Protein AF-A0A395GI11-F1 (afdb_monomer_lite)

Foldseek 3Di:
DQCLVVLLLLLLLLLVLVVVLLVPCCQAPPVNVPPPPDDPCSHSLVALLNLLSCCVQAPDDDPDVVSRVVVCLLQVNPDPVCNVCLNVVPDDGPDQDALVRLVVQLVVCVVVVDDPVVSVVVCVVVNVDNVSGRLAPDHSRCSDPSNVVSNVVSSVVSVVSNVVSQVVCVVVVHHDFVLVSNQVSCQSRRADVVRGQWDWDADPVPGWIWTWGPDPPPPDTDIDTTD

InterPro domains:
  IPR059553 Gramillins biosynthetic cluster protein GRA5 [PF28504] (2-187)

pLDDT: mean 78.42, std 14.2, range [43.31, 96.75]

Radius of gyration: 21.52 Å; chains: 1; bounding box: 52×42×66 Å

Secondary structure (DSSP, 8-state):
--SHHHHHHHHHHHHHHHHHHHT-GGGT-HHHHS-TT--GGGSGGGSHHHHHHHHHHH-S-SS--TTTHHHHHHHT--STTSHHHHHHS-SPPPP---HHHHHHHHHHHHHTT--HHHHHHHHHHTT--TTS--SSSSTT-TTSGGGHHHHHHHHHHHHHHHHHHHHHHHHTTPPP-HHHHHHHHHHHHHPBTTB-SEEEEEETTTTEEEEEES---SS---EEEE-

Structure (mmCIF, N/CA/C/O backbone):
data_AF-A0A395GI11-F1
#
_entry.id   AF-A0A395GI11-F1
#
loop_
_atom_site.group_PDB
_atom_site.id
_atom_site.type_symbol
_atom_site.label_atom_id
_atom_site.label_alt_id
_atom_site.label_comp_id
_atom_site.label_asym_id
_atom_site.label_entity_id
_atom_site.label_seq_id
_atom_site.pdbx_PDB_ins_code
_atom_site.Cartn_x
_atom_site.Cartn_y
_atom_site.Cartn_z
_atom_site.occupancy
_atom_site.B_iso_or_equiv
_atom_site.auth_seq_id
_atom_site.auth_comp_id
_atom_site.auth_asym_id
_atom_site.auth_atom_id
_atom_site.pdbx_PDB_model_num
ATOM 1 N N . ASP A 1 1 ? 8.591 -9.220 20.996 1.00 49.09 1 ASP A N 1
ATOM 2 C CA . ASP A 1 1 ? 7.675 -9.204 19.843 1.00 49.09 1 ASP A CA 1
ATOM 3 C C . ASP A 1 1 ? 8.476 -9.562 18.590 1.00 49.09 1 ASP A C 1
ATOM 5 O O . ASP A 1 1 ? 9.491 -8.926 18.342 1.00 49.09 1 ASP A O 1
ATOM 9 N N . ARG A 1 2 ? 8.139 -10.656 17.892 1.00 51.56 2 ARG A N 1
ATOM 10 C CA . ARG A 1 2 ? 8.977 -11.265 16.828 1.00 51.56 2 ARG A CA 1
ATOM 11 C C . ARG A 1 2 ? 8.722 -10.671 15.431 1.00 51.56 2 ARG A C 1
ATOM 13 O O . ARG A 1 2 ? 9.012 -11.319 14.433 1.00 51.56 2 ARG A O 1
ATOM 20 N N . GLY A 1 3 ? 8.143 -9.469 15.351 1.00 61.66 3 GLY A N 1
ATOM 21 C CA . GLY A 1 3 ? 7.907 -8.789 14.075 1.00 61.66 3 GLY A CA 1
ATOM 22 C C . GLY A 1 3 ? 6.615 -9.176 13.350 1.00 61.66 3 GLY A C 1
ATOM 23 O O . GLY A 1 3 ? 6.350 -8.654 12.272 1.00 61.66 3 GLY A O 1
ATOM 24 N N . TRP A 1 4 ? 5.786 -10.041 13.936 1.00 68.62 4 TRP A N 1
ATOM 25 C CA . TRP A 1 4 ? 4.495 -10.447 13.366 1.00 68.62 4 TRP A CA 1
ATOM 26 C C . TRP A 1 4 ? 3.495 -9.293 13.277 1.00 68.62 4 TRP A C 1
ATOM 28 O O . TRP A 1 4 ? 2.811 -9.158 12.265 1.00 68.62 4 TRP A O 1
ATOM 38 N N . ASN A 1 5 ? 3.486 -8.404 14.272 1.00 80.25 5 ASN A N 1
ATOM 39 C CA . ASN A 1 5 ? 2.676 -7.185 14.236 1.00 80.25 5 ASN A CA 1
ATOM 40 C C . ASN A 1 5 ? 3.028 -6.300 13.030 1.00 80.25 5 ASN A C 1
ATOM 42 O O . ASN A 1 5 ? 2.144 -5.749 12.382 1.00 80.25 5 ASN A O 1
ATOM 46 N N . GLN A 1 6 ? 4.307 -6.242 12.651 1.00 86.25 6 GLN A N 1
ATOM 47 C CA . GLN A 1 6 ? 4.749 -5.472 11.487 1.00 86.25 6 GLN A CA 1
ATOM 48 C C . GLN A 1 6 ? 4.275 -6.083 10.162 1.00 86.25 6 GLN A C 1
ATOM 50 O O . GLN A 1 6 ? 4.031 -5.343 9.216 1.00 86.25 6 GLN A O 1
ATOM 55 N N . VAL A 1 7 ? 4.109 -7.411 10.081 1.00 87.81 7 VAL A N 1
ATOM 56 C CA . VAL A 1 7 ? 3.551 -8.081 8.890 1.00 87.81 7 VAL A CA 1
ATOM 57 C C . VAL A 1 7 ? 2.099 -7.661 8.668 1.00 87.81 7 VAL A C 1
ATOM 59 O O . VAL A 1 7 ? 1.722 -7.308 7.550 1.00 87.81 7 VAL A O 1
ATOM 62 N N . PHE A 1 8 ? 1.301 -7.648 9.738 1.00 90.75 8 PHE A N 1
ATOM 63 C CA . PHE A 1 8 ? -0.080 -7.176 9.690 1.00 90.75 8 PHE A CA 1
ATOM 64 C C . PHE A 1 8 ? -0.156 -5.688 9.323 1.00 90.75 8 PHE A C 1
ATOM 66 O O . PHE A 1 8 ? -0.850 -5.321 8.374 1.00 90.75 8 PHE A O 1
ATOM 73 N N . GLN A 1 9 ? 0.605 -4.842 10.022 1.00 92.06 9 GLN A N 1
ATOM 74 C CA . GLN A 1 9 ? 0.595 -3.393 9.816 1.00 92.06 9 GLN A CA 1
ATOM 75 C C . GLN A 1 9 ? 1.035 -3.003 8.400 1.00 92.06 9 GLN A C 1
ATOM 77 O O . GLN A 1 9 ? 0.375 -2.189 7.756 1.00 92.06 9 GLN A O 1
ATOM 82 N N . ALA A 1 10 ? 2.098 -3.611 7.868 1.00 91.69 10 ALA A N 1
ATOM 83 C CA . ALA A 1 10 ? 2.562 -3.322 6.515 1.00 91.69 10 ALA A CA 1
ATOM 84 C C . ALA A 1 10 ? 1.496 -3.668 5.462 1.00 91.69 10 ALA A C 1
ATOM 86 O O . ALA A 1 10 ? 1.191 -2.855 4.583 1.00 91.69 10 ALA A O 1
ATOM 87 N N . ALA A 1 11 ? 0.867 -4.841 5.592 1.00 93.81 11 ALA A N 1
ATOM 88 C CA . ALA A 1 11 ? -0.222 -5.256 4.717 1.00 93.81 11 ALA A CA 1
ATOM 89 C C . ALA A 1 11 ? -1.433 -4.316 4.814 1.00 93.81 11 ALA A C 1
ATOM 91 O O . ALA A 1 11 ? -1.955 -3.907 3.775 1.00 93.81 11 ALA A O 1
ATOM 92 N N . LEU A 1 12 ? -1.839 -3.928 6.027 1.00 95.94 12 LEU A N 1
ATOM 93 C CA . LEU A 1 12 ? -2.949 -3.003 6.253 1.00 95.94 12 LEU A CA 1
ATOM 94 C C . LEU A 1 12 ? -2.674 -1.623 5.651 1.00 95.94 12 LEU A C 1
ATOM 96 O O . LEU A 1 12 ? -3.521 -1.089 4.936 1.00 95.94 12 LEU A O 1
ATOM 100 N N . HIS A 1 13 ? -1.482 -1.065 5.875 1.00 95.44 13 HIS A N 1
ATOM 101 C CA . HIS A 1 13 ? -1.117 0.251 5.353 1.00 95.44 13 HIS A CA 1
ATOM 102 C C . HIS A 1 13 ? -1.145 0.266 3.823 1.00 95.44 13 HIS A C 1
ATOM 104 O O . HIS A 1 13 ? -1.782 1.134 3.231 1.00 95.44 13 HIS A O 1
ATOM 110 N N . PHE A 1 14 ? -0.512 -0.708 3.157 1.00 95.50 14 PHE A N 1
ATOM 111 C CA . PHE A 1 14 ? -0.544 -0.763 1.693 1.00 95.50 14 PHE A CA 1
ATOM 112 C C . PHE A 1 14 ? -1.942 -1.024 1.143 1.00 95.50 14 PHE A C 1
ATOM 114 O O . PHE A 1 14 ? -2.318 -0.402 0.147 1.00 95.50 14 PHE A O 1
ATOM 121 N N . TYR A 1 15 ? -2.710 -1.908 1.785 1.00 96.62 15 TYR A N 1
ATOM 122 C CA . TYR A 1 15 ? -4.076 -2.197 1.374 1.00 96.62 15 TYR A CA 1
ATOM 123 C C . TYR A 1 15 ? -4.946 -0.941 1.441 1.00 96.62 15 TYR A C 1
ATOM 125 O O . TYR A 1 15 ? -5.599 -0.600 0.457 1.00 96.62 15 TYR A O 1
ATOM 133 N N . LEU A 1 16 ? -4.924 -0.218 2.562 1.00 96.75 16 LEU A N 1
ATOM 134 C CA . LEU A 1 16 ? -5.691 1.013 2.724 1.00 96.75 16 LEU A CA 1
ATOM 135 C C . LEU A 1 16 ? -5.185 2.116 1.793 1.00 96.75 16 LEU A C 1
ATOM 137 O O . LEU A 1 16 ? -5.976 2.676 1.040 1.00 96.75 16 LEU A O 1
ATOM 141 N N . ALA A 1 17 ? -3.880 2.404 1.793 1.00 95.50 17 ALA A N 1
ATOM 142 C CA . ALA A 1 17 ? -3.328 3.517 1.030 1.00 95.50 17 ALA A CA 1
ATOM 143 C C . ALA A 1 17 ? -3.622 3.391 -0.469 1.00 95.50 17 ALA A C 1
ATOM 145 O O . ALA A 1 17 ? -4.086 4.345 -1.089 1.00 95.50 17 ALA A O 1
ATOM 146 N N . LEU A 1 18 ? -3.380 2.218 -1.058 1.00 95.19 18 LEU A N 1
ATOM 147 C CA . LEU A 1 18 ? -3.573 2.021 -2.493 1.00 95.19 18 LEU A CA 1
ATOM 148 C C . LEU A 1 18 ? -5.056 1.972 -2.875 1.00 95.19 18 LEU A C 1
ATOM 150 O O . LEU A 1 18 ? -5.407 2.562 -3.891 1.00 95.19 18 LEU A O 1
ATOM 154 N N . ASN A 1 19 ? -5.927 1.345 -2.073 1.00 95.88 19 ASN A N 1
ATOM 155 C CA . ASN A 1 19 ? -7.370 1.363 -2.346 1.00 95.88 19 ASN A CA 1
ATOM 156 C C . ASN A 1 19 ? -7.950 2.779 -2.233 1.00 95.88 19 ASN A C 1
ATOM 158 O O . ASN A 1 19 ? -8.716 3.191 -3.096 1.00 95.88 19 ASN A O 1
ATOM 162 N N . ILE A 1 20 ? -7.555 3.542 -1.210 1.00 94.19 20 ILE A N 1
ATOM 163 C CA . ILE A 1 20 ? -8.016 4.923 -1.028 1.00 94.19 20 ILE A CA 1
ATOM 164 C C . ILE A 1 20 ? -7.549 5.788 -2.199 1.00 94.19 20 ILE A C 1
ATOM 166 O O . ILE A 1 20 ? -8.372 6.463 -2.801 1.00 94.19 20 ILE A O 1
ATOM 170 N N . LEU A 1 21 ? -6.264 5.742 -2.571 1.00 92.88 21 LEU A N 1
ATOM 171 C CA . LEU A 1 21 ? -5.745 6.531 -3.701 1.00 92.88 21 LEU A CA 1
ATOM 172 C C . LEU A 1 21 ? -6.381 6.127 -5.031 1.00 92.88 21 LEU A C 1
ATOM 174 O O . LEU A 1 21 ? -6.596 6.986 -5.881 1.00 92.88 21 LEU A O 1
ATOM 178 N N . PHE A 1 22 ? -6.713 4.846 -5.204 1.00 91.62 22 PHE A N 1
ATOM 179 C CA . PHE A 1 22 ? -7.404 4.363 -6.395 1.00 91.62 22 PHE A CA 1
ATOM 180 C C . PHE A 1 22 ? -8.800 4.988 -6.554 1.00 91.62 22 PHE A C 1
ATOM 182 O O . PHE A 1 22 ? -9.212 5.267 -7.677 1.00 91.62 22 PHE A O 1
ATOM 189 N N . CYS A 1 23 ? -9.495 5.298 -5.454 1.00 91.56 23 CYS A N 1
ATOM 190 C CA . CYS A 1 23 ? -10.803 5.963 -5.481 1.00 91.56 23 CYS A CA 1
ATOM 191 C C . CYS A 1 23 ? -10.771 7.426 -5.961 1.00 91.56 23 CYS A C 1
ATOM 193 O O . CYS A 1 23 ? -11.836 7.988 -6.197 1.00 91.56 23 CYS A O 1
ATOM 195 N N . PHE A 1 24 ? -9.590 8.034 -6.116 1.00 89.56 24 PHE A N 1
ATOM 196 C CA . PHE A 1 24 ? -9.425 9.411 -6.594 1.00 89.56 24 PHE A CA 1
ATOM 197 C C . PHE A 1 24 ? -8.756 9.412 -7.977 1.00 89.56 24 PHE A C 1
ATOM 199 O O . PHE A 1 24 ? -7.531 9.575 -8.067 1.00 89.56 24 PHE A O 1
ATOM 206 N N . PRO A 1 25 ? -9.514 9.182 -9.068 1.00 86.50 25 PRO A N 1
ATOM 207 C CA . PRO A 1 25 ? -8.963 9.099 -10.422 1.00 86.50 25 PRO A CA 1
ATOM 208 C C . PRO A 1 25 ? -8.220 10.373 -10.831 1.00 86.50 25 PRO A C 1
ATOM 210 O O . PRO A 1 25 ? -7.244 10.302 -11.575 1.00 86.50 25 PRO A O 1
ATOM 213 N N . GLU A 1 26 ? -8.582 11.524 -10.267 1.00 85.75 26 GLU A N 1
ATOM 214 C CA . GLU A 1 26 ? -7.909 12.803 -10.491 1.00 85.75 26 GLU A CA 1
ATOM 215 C C . GLU A 1 26 ? -6.420 12.741 -10.131 1.00 85.75 26 GLU A C 1
ATOM 217 O O . GLU A 1 26 ? -5.628 13.523 -10.655 1.00 85.75 26 GLU A O 1
ATOM 222 N N . LEU A 1 27 ? -6.012 11.823 -9.246 1.00 85.06 27 LEU A N 1
ATOM 223 C CA . LEU A 1 27 ? -4.635 11.686 -8.781 1.00 85.06 27 LEU A CA 1
ATOM 224 C C . LEU A 1 27 ? -3.772 10.755 -9.642 1.00 85.06 27 LEU A C 1
ATOM 226 O O . LEU A 1 27 ? -2.544 10.851 -9.559 1.00 85.06 27 LEU A O 1
ATOM 230 N N . TRP A 1 28 ? -4.364 9.860 -10.438 1.00 85.25 28 TRP A N 1
ATOM 231 C CA . TRP A 1 28 ? -3.617 8.812 -11.146 1.00 85.25 28 TRP A CA 1
ATOM 232 C C . TRP A 1 28 ? -4.034 8.570 -12.601 1.00 85.25 28 TRP A C 1
ATOM 234 O O . TRP A 1 28 ? -3.249 7.943 -13.311 1.00 85.25 28 TRP A O 1
ATOM 244 N N . ASP A 1 29 ? -5.171 9.080 -13.071 1.00 83.75 29 ASP A N 1
ATOM 245 C CA . ASP A 1 29 ? -5.640 8.901 -14.450 1.00 83.75 29 ASP A CA 1
ATOM 246 C C . ASP A 1 29 ? -4.724 9.609 -15.476 1.00 83.75 29 ASP A C 1
ATOM 248 O O . ASP A 1 29 ? -4.329 10.757 -15.237 1.00 83.75 29 ASP A O 1
ATOM 252 N N . PRO A 1 30 ? -4.390 8.982 -16.627 1.00 76.62 30 PRO A N 1
ATOM 253 C CA . PRO A 1 30 ? -3.528 9.582 -17.650 1.00 76.62 30 PRO A CA 1
ATOM 254 C C . PRO A 1 30 ? -4.005 10.954 -18.137 1.00 76.62 30 PRO A C 1
ATOM 256 O O . PRO A 1 30 ? -3.202 11.879 -18.232 1.00 76.62 30 PRO A O 1
ATOM 259 N N . THR A 1 31 ? -5.315 11.131 -18.337 1.00 77.00 31 THR A N 1
ATOM 260 C CA . THR A 1 31 ? -5.908 12.406 -18.780 1.00 77.00 31 THR A CA 1
ATOM 261 C C . THR A 1 31 ? -5.663 13.511 -17.757 1.00 77.00 31 THR A C 1
ATOM 263 O O . THR A 1 31 ? -5.366 14.652 -18.105 1.00 77.00 31 THR A O 1
ATOM 266 N N . SER A 1 32 ? -5.744 13.156 -16.472 1.00 71.12 32 SER A N 1
ATOM 267 C CA . SER A 1 32 ? -5.475 14.079 -15.370 1.00 71.12 32 SER A CA 1
ATOM 268 C C . SER A 1 32 ? -3.987 14.428 -15.262 1.00 71.12 32 SER A C 1
ATOM 270 O O . SER A 1 32 ? -3.656 15.531 -14.836 1.00 71.12 32 SER A O 1
ATOM 272 N N . ARG A 1 33 ? -3.079 13.518 -15.642 1.00 70.69 33 ARG A N 1
ATOM 273 C CA . ARG A 1 33 ? -1.618 13.735 -15.616 1.00 70.69 33 ARG A CA 1
ATOM 274 C C . ARG A 1 33 ? -1.116 14.586 -16.781 1.00 70.69 33 ARG A C 1
ATOM 276 O O . ARG A 1 33 ? -0.192 15.370 -16.602 1.00 70.69 33 ARG A O 1
ATOM 283 N N . GLU A 1 34 ? -1.724 14.450 -17.955 1.00 67.94 34 GLU A N 1
ATOM 284 C CA . GLU A 1 34 ? -1.336 15.176 -19.174 1.00 67.94 34 GLU A CA 1
ATOM 285 C C . GLU A 1 34 ? -1.853 16.624 -19.217 1.00 67.94 34 GLU A C 1
ATOM 287 O O . GLU A 1 34 ? -1.483 17.402 -20.103 1.00 67.94 34 GLU A O 1
ATOM 292 N N . ALA A 1 35 ? -2.681 17.027 -18.249 1.00 68.94 35 ALA A N 1
ATOM 293 C CA . ALA A 1 35 ? -3.135 18.403 -18.120 1.00 68.94 35 ALA A CA 1
ATOM 294 C C . ALA A 1 35 ? -1.930 19.353 -17.962 1.00 68.94 35 ALA A C 1
ATOM 296 O O . ALA A 1 35 ? -1.204 19.304 -16.971 1.00 68.94 35 ALA A O 1
ATOM 297 N N . ARG A 1 36 ? -1.752 20.261 -18.937 1.00 54.03 36 ARG A N 1
ATOM 298 C CA . ARG A 1 36 ? -0.579 21.147 -19.147 1.00 54.03 36 ARG A CA 1
ATOM 299 C C . ARG A 1 36 ? -0.084 21.958 -17.937 1.00 54.03 36 ARG A C 1
ATOM 301 O O . ARG A 1 36 ? 1.009 22.509 -18.004 1.00 54.03 36 ARG A O 1
ATOM 308 N N . ASN A 1 37 ? -0.869 22.042 -16.865 1.00 63.75 37 ASN A N 1
ATOM 309 C CA . ASN A 1 37 ? -0.594 22.860 -15.684 1.00 63.75 37 ASN A CA 1
ATOM 310 C C . ASN A 1 37 ? -0.417 22.045 -14.394 1.00 63.75 37 ASN A C 1
ATOM 312 O O . ASN A 1 37 ? -0.211 22.644 -13.338 1.00 63.75 37 ASN A O 1
ATOM 316 N N . LYS A 1 38 ? -0.516 20.709 -14.447 1.00 62.97 38 LYS A N 1
ATOM 317 C CA . LYS A 1 38 ? -0.505 19.881 -13.243 1.00 62.97 38 LYS A CA 1
ATOM 318 C C . LYS A 1 38 ? 0.919 19.689 -12.725 1.00 62.97 38 LYS A C 1
ATOM 320 O O . LYS A 1 38 ? 1.799 19.205 -13.438 1.00 62.97 38 LYS A O 1
ATOM 325 N N . LYS A 1 39 ? 1.174 20.073 -11.473 1.00 66.06 39 LYS A N 1
ATOM 326 C CA . LYS A 1 39 ? 2.483 19.837 -10.842 1.00 66.06 39 LYS A CA 1
ATOM 327 C C . LYS A 1 39 ? 2.604 18.363 -10.462 1.00 66.06 39 LYS A C 1
ATOM 329 O O . LYS A 1 39 ? 1.644 17.761 -10.000 1.00 66.06 39 LYS A O 1
ATOM 334 N N . LYS A 1 40 ? 3.812 17.793 -10.522 1.00 61.47 40 LYS A N 1
ATOM 335 C CA . LYS A 1 40 ? 4.080 16.410 -10.064 1.00 61.47 40 LYS A CA 1
ATOM 336 C C . LYS A 1 40 ? 3.669 16.163 -8.599 1.00 61.47 40 LYS A C 1
ATOM 338 O O . LYS A 1 40 ? 3.343 15.044 -8.223 1.00 61.47 40 LYS A O 1
ATOM 343 N N . SER A 1 41 ? 3.635 17.217 -7.777 1.00 61.72 41 SER A N 1
ATOM 344 C CA . SER A 1 41 ? 3.121 17.192 -6.398 1.00 61.72 41 SER A CA 1
ATOM 345 C C . SER A 1 41 ? 1.611 16.946 -6.287 1.00 61.72 41 SER A C 1
ATOM 347 O O . SER A 1 41 ? 1.131 16.644 -5.202 1.00 61.72 41 SER A O 1
ATOM 349 N N . GLU A 1 42 ? 0.865 17.095 -7.381 1.00 68.12 42 GLU A N 1
ATOM 350 C CA . GLU A 1 42 ? -0.590 16.906 -7.461 1.00 68.12 42 GLU A CA 1
ATOM 351 C C . GLU A 1 42 ? -0.955 15.489 -7.960 1.00 68.12 42 GLU A C 1
ATOM 353 O O . GLU A 1 42 ? -2.131 15.158 -8.123 1.00 68.12 42 GLU A O 1
ATOM 358 N N . GLU A 1 43 ? 0.041 14.633 -8.219 1.00 82.69 43 GLU A N 1
ATOM 359 C CA . GLU A 1 43 ? -0.151 13.196 -8.440 1.00 82.69 43 GLU A CA 1
ATOM 360 C C . GLU A 1 43 ? -0.253 12.434 -7.116 1.00 82.69 43 GLU A C 1
ATOM 362 O O . GLU A 1 43 ? 0.308 12.839 -6.095 1.00 82.69 43 GLU A O 1
ATOM 367 N N . TYR A 1 44 ? -0.880 11.253 -7.146 1.00 87.88 44 TYR A N 1
ATOM 368 C CA . TYR A 1 44 ? -1.017 10.396 -5.964 1.00 87.88 44 TYR A CA 1
ATOM 369 C C . TYR A 1 44 ? 0.335 10.089 -5.294 1.00 87.88 44 TYR A C 1
ATOM 371 O O . TYR A 1 44 ? 0.414 10.009 -4.067 1.00 87.88 44 TYR A O 1
ATOM 379 N N . ARG A 1 45 ? 1.418 9.970 -6.078 1.00 86.44 45 ARG A N 1
ATOM 380 C CA . ARG A 1 45 ? 2.770 9.708 -5.562 1.00 86.44 45 ARG A CA 1
ATOM 381 C C . ARG A 1 45 ? 3.341 10.868 -4.754 1.00 86.44 45 ARG A C 1
ATOM 383 O O . ARG A 1 45 ? 4.217 10.643 -3.926 1.00 86.44 45 ARG A O 1
ATOM 390 N N . GLY A 1 46 ? 2.873 12.091 -4.998 1.00 83.44 46 GLY A N 1
ATOM 391 C CA . GLY A 1 46 ? 3.242 13.281 -4.234 1.00 83.44 46 GLY A CA 1
ATOM 392 C C . GLY A 1 46 ? 2.498 13.398 -2.903 1.00 83.44 46 GLY A C 1
ATOM 393 O O . GLY A 1 46 ? 2.894 14.194 -2.054 1.00 83.44 46 GLY A O 1
ATOM 394 N N . THR A 1 47 ? 1.442 12.606 -2.691 1.00 87.44 47 THR A N 1
ATOM 395 C CA . THR A 1 47 ? 0.661 12.662 -1.453 1.00 87.44 47 THR A CA 1
ATOM 396 C C . THR A 1 47 ? 1.478 12.185 -0.256 1.00 87.44 47 THR A C 1
ATOM 398 O O . THR A 1 47 ? 2.264 11.234 -0.340 1.00 87.44 47 THR A O 1
ATOM 401 N N . LEU A 1 48 ? 1.238 12.815 0.898 1.00 86.94 48 LEU A N 1
ATOM 402 C CA . LEU A 1 48 ? 1.848 12.406 2.163 1.00 86.94 48 LEU A CA 1
ATOM 403 C C . LEU A 1 48 ? 1.527 10.940 2.481 1.00 86.94 48 LEU A C 1
ATOM 405 O O . LEU A 1 48 ? 2.419 10.201 2.885 1.00 86.94 48 LEU A O 1
ATOM 409 N N . MET A 1 49 ? 0.286 10.515 2.217 1.00 90.25 49 MET A N 1
ATOM 410 C CA . MET A 1 49 ? -0.177 9.149 2.453 1.00 90.25 49 MET A CA 1
ATOM 411 C C . MET A 1 49 ? 0.657 8.119 1.693 1.00 90.25 49 MET A C 1
ATOM 413 O O . MET A 1 49 ? 1.146 7.163 2.294 1.00 90.25 49 MET A O 1
ATOM 417 N N . TYR A 1 50 ? 0.884 8.334 0.394 1.00 90.94 50 TYR A N 1
ATOM 418 C CA . TYR A 1 50 ? 1.709 7.435 -0.409 1.00 90.94 50 TYR A CA 1
ATOM 419 C C . TYR A 1 50 ? 3.168 7.439 0.055 1.00 90.94 50 TYR A C 1
ATOM 421 O O . TYR A 1 50 ? 3.732 6.385 0.355 1.00 90.94 50 TYR A O 1
ATOM 429 N N . GLN A 1 51 ? 3.768 8.629 0.164 1.00 87.75 51 GLN A N 1
ATOM 430 C CA . GLN A 1 51 ? 5.179 8.781 0.520 1.00 87.75 51 GLN A CA 1
ATOM 431 C C . GLN A 1 51 ? 5.495 8.186 1.888 1.00 87.75 51 GLN A C 1
ATOM 433 O O . GLN A 1 51 ? 6.469 7.451 2.031 1.0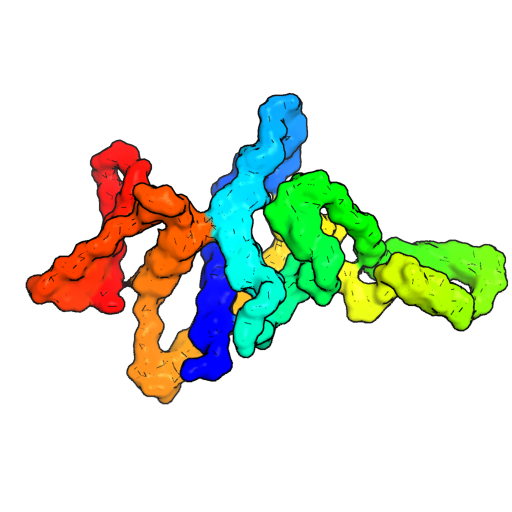0 87.75 51 GLN A O 1
ATOM 438 N N . LYS A 1 52 ? 4.665 8.463 2.895 1.00 87.94 52 LYS A N 1
ATOM 439 C CA . LYS A 1 52 ? 4.863 7.958 4.253 1.00 87.94 52 LYS A CA 1
ATOM 440 C C . LYS A 1 52 ? 4.701 6.441 4.305 1.00 87.94 52 LYS A C 1
ATOM 442 O O . LYS A 1 52 ? 5.545 5.776 4.891 1.00 87.94 52 LYS A O 1
ATOM 447 N N . THR A 1 53 ? 3.700 5.886 3.619 1.00 91.25 53 THR A N 1
ATOM 448 C CA . THR A 1 53 ? 3.482 4.430 3.549 1.00 91.25 53 THR A CA 1
ATOM 449 C C . THR A 1 53 ? 4.679 3.702 2.950 1.00 91.25 53 THR A C 1
ATOM 451 O O . THR A 1 53 ? 5.210 2.777 3.562 1.00 91.25 53 THR A O 1
ATOM 454 N N . VAL A 1 54 ? 5.137 4.150 1.779 1.00 88.50 54 VAL A N 1
ATOM 455 C CA . VAL A 1 54 ? 6.309 3.574 1.119 1.00 88.50 54 VAL A CA 1
ATOM 456 C C . VAL A 1 54 ? 7.539 3.714 2.018 1.00 88.50 54 VAL A C 1
ATOM 458 O O . VAL A 1 54 ? 8.184 2.717 2.320 1.00 88.50 54 VAL A O 1
ATOM 461 N N . ARG A 1 55 ? 7.847 4.920 2.516 1.00 85.25 55 ARG A N 1
ATOM 462 C CA . ARG A 1 55 ? 9.030 5.148 3.367 1.00 85.25 55 ARG A CA 1
ATOM 463 C C . ARG A 1 55 ? 9.039 4.241 4.594 1.00 85.25 55 ARG A C 1
ATOM 465 O O . ARG A 1 55 ? 10.062 3.637 4.882 1.00 85.25 55 ARG A O 1
ATOM 472 N N . THR A 1 56 ? 7.919 4.094 5.291 1.00 85.81 56 THR A N 1
ATOM 473 C CA . THR A 1 56 ? 7.856 3.266 6.504 1.00 85.81 56 THR A CA 1
ATOM 474 C C . THR A 1 56 ? 8.132 1.786 6.218 1.00 85.81 56 THR A C 1
ATOM 476 O O . THR A 1 56 ? 8.866 1.129 6.967 1.00 85.81 56 THR A O 1
ATOM 479 N N . TRP A 1 57 ? 7.560 1.260 5.132 1.00 87.56 57 TRP A N 1
ATOM 480 C CA . TRP A 1 57 ? 7.504 -0.184 4.889 1.00 87.56 57 TRP A CA 1
ATOM 481 C C . TRP A 1 57 ? 8.461 -0.701 3.822 1.00 87.56 57 TRP A C 1
ATOM 483 O O . TRP A 1 57 ? 8.601 -1.914 3.685 1.00 87.56 57 TRP A O 1
ATOM 493 N N . THR A 1 58 ? 9.149 0.176 3.094 1.00 81.88 58 THR A N 1
ATOM 494 C CA . THR A 1 58 ? 10.160 -0.239 2.116 1.00 81.88 58 THR A CA 1
ATOM 495 C C . THR A 1 58 ? 11.550 0.296 2.411 1.00 81.88 58 THR A C 1
ATOM 497 O O . THR A 1 58 ? 12.482 -0.287 1.880 1.00 81.88 58 THR A O 1
ATOM 500 N N . LEU A 1 59 ? 11.743 1.328 3.243 1.00 77.12 59 LEU A N 1
ATOM 501 C CA . LEU A 1 59 ? 13.089 1.839 3.554 1.00 77.12 59 LEU A CA 1
ATOM 502 C C . LEU A 1 59 ? 13.934 0.774 4.272 1.00 77.12 59 LEU A C 1
ATOM 504 O O . LEU A 1 59 ? 13.409 0.019 5.090 1.00 77.12 59 LEU A O 1
ATOM 508 N N . GLU A 1 60 ? 15.217 0.667 3.940 1.00 63.72 60 GLU A N 1
ATOM 509 C CA . GLU A 1 60 ? 16.165 -0.234 4.615 1.00 63.72 60 GLU A CA 1
ATOM 510 C C . GLU A 1 60 ? 16.615 0.307 5.979 1.00 63.72 60 GLU A C 1
ATOM 512 O O . GLU A 1 60 ? 16.613 1.516 6.210 1.00 63.72 60 GLU A O 1
ATOM 517 N N . GLY A 1 61 ? 16.992 -0.592 6.895 1.00 59.91 61 GLY A N 1
ATOM 518 C CA . GLY A 1 61 ? 17.653 -0.218 8.151 1.00 59.91 61 GLY A CA 1
ATOM 519 C C . GLY A 1 61 ? 16.774 -0.285 9.398 1.00 59.91 61 GLY A C 1
ATOM 520 O O . GLY A 1 61 ? 17.071 0.392 10.381 1.00 59.91 61 GLY A O 1
ATOM 521 N N . SER A 1 62 ? 15.698 -1.085 9.392 1.00 57.50 62 SER A N 1
ATOM 522 C CA . SER A 1 62 ? 15.070 -1.481 10.663 1.00 57.50 62 SER A CA 1
ATOM 523 C C . SER A 1 62 ? 15.598 -2.835 11.109 1.00 57.50 62 SER A C 1
ATOM 525 O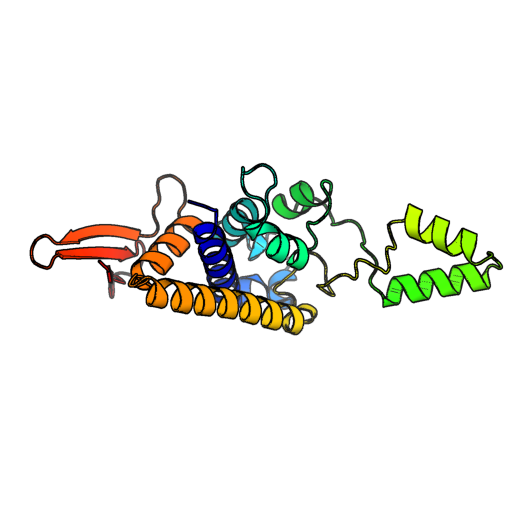 O . SER A 1 62 ? 16.059 -3.645 10.312 1.00 57.50 62 SER A O 1
ATOM 527 N N . ASN A 1 63 ? 15.459 -3.116 12.400 1.00 58.25 63 ASN A N 1
ATOM 528 C CA . ASN A 1 63 ? 15.889 -4.380 12.992 1.00 58.25 63 ASN A CA 1
ATOM 529 C C . ASN A 1 63 ? 15.124 -5.614 12.460 1.00 58.25 63 ASN A C 1
ATOM 531 O O . ASN A 1 63 ? 15.453 -6.730 12.852 1.00 58.25 63 ASN A O 1
ATOM 535 N N . ASN A 1 64 ? 14.091 -5.443 11.622 1.00 67.62 64 ASN A N 1
ATOM 536 C CA . ASN A 1 64 ? 13.282 -6.543 11.105 1.00 67.62 64 ASN A CA 1
ATOM 537 C C . ASN A 1 64 ? 12.862 -6.313 9.644 1.00 67.62 64 ASN A C 1
ATOM 539 O O . ASN A 1 64 ? 11.897 -5.610 9.342 1.00 67.62 64 ASN A O 1
ATOM 543 N N . GLU A 1 65 ? 13.597 -6.952 8.741 1.00 73.88 65 GLU A N 1
ATOM 544 C CA . GLU A 1 65 ? 13.459 -6.801 7.290 1.00 73.88 65 GLU A CA 1
ATOM 545 C C . GLU A 1 65 ? 12.380 -7.725 6.688 1.00 73.88 65 GLU A C 1
ATOM 547 O O . GLU A 1 65 ? 11.828 -7.438 5.625 1.00 73.88 65 GLU A O 1
ATOM 552 N N . VAL A 1 66 ? 12.006 -8.797 7.400 1.00 77.25 66 VAL A N 1
ATOM 553 C CA . VAL A 1 66 ? 11.085 -9.845 6.917 1.00 77.25 66 VAL A CA 1
ATOM 554 C C . VAL A 1 66 ? 9.745 -9.302 6.389 1.00 77.25 66 VAL A C 1
ATOM 556 O O . VAL A 1 66 ? 9.366 -9.668 5.275 1.00 77.25 66 VAL A O 1
ATOM 559 N N . PRO A 1 67 ? 9.031 -8.405 7.101 1.00 78.50 67 PRO A N 1
ATOM 560 C CA . PRO A 1 67 ? 7.741 -7.885 6.641 1.00 78.50 67 PRO A CA 1
ATOM 561 C C . PRO A 1 67 ? 7.843 -7.033 5.374 1.00 78.50 67 PRO A C 1
ATOM 563 O O . PRO A 1 67 ? 6.853 -6.848 4.680 1.00 78.50 67 PRO A O 1
ATOM 566 N N . ARG A 1 68 ? 9.028 -6.492 5.074 1.00 82.19 68 ARG A N 1
ATOM 567 C CA . ARG A 1 68 ? 9.236 -5.478 4.035 1.00 82.19 68 ARG A CA 1
ATOM 568 C C . ARG A 1 68 ? 9.513 -6.084 2.668 1.00 82.19 68 ARG A C 1
ATOM 570 O O . ARG A 1 68 ? 9.157 -5.476 1.660 1.00 82.19 68 ARG A O 1
ATOM 577 N N . TYR A 1 69 ? 10.108 -7.278 2.620 1.00 80.12 69 TYR A N 1
ATOM 578 C CA . TYR A 1 69 ? 10.498 -7.927 1.364 1.00 80.12 69 TYR A CA 1
ATOM 579 C C . TYR A 1 69 ? 9.354 -8.067 0.352 1.00 80.12 69 TYR A C 1
ATOM 581 O O . TYR A 1 69 ? 9.545 -7.639 -0.787 1.00 80.12 69 TYR A O 1
ATOM 589 N N . PRO A 1 70 ? 8.153 -8.568 0.714 1.00 82.88 70 PRO A N 1
ATOM 590 C CA . PRO A 1 70 ? 7.070 -8.712 -0.260 1.00 82.88 70 PRO A CA 1
ATOM 591 C C . PRO A 1 70 ? 6.629 -7.370 -0.854 1.00 82.88 70 PRO A C 1
ATOM 593 O O . PRO A 1 70 ? 6.244 -7.291 -2.021 1.00 82.88 70 PRO A O 1
ATOM 596 N N . HIS A 1 71 ? 6.707 -6.307 -0.052 1.00 87.44 71 HIS A N 1
ATOM 597 C CA . HIS A 1 71 ? 6.355 -4.957 -0.465 1.00 87.44 71 HIS A CA 1
ATOM 598 C C . HIS A 1 71 ? 7.438 -4.360 -1.370 1.00 87.44 71 HIS A C 1
ATOM 600 O O . HIS A 1 71 ? 7.117 -3.885 -2.456 1.00 87.44 71 HIS A O 1
ATOM 606 N N . ARG A 1 72 ? 8.723 -4.461 -1.000 1.00 83.19 72 ARG A N 1
ATOM 607 C CA . ARG A 1 72 ? 9.847 -4.035 -1.858 1.00 83.19 72 ARG A CA 1
ATOM 608 C C . ARG A 1 72 ? 9.817 -4.718 -3.216 1.00 83.19 72 ARG A C 1
ATOM 610 O O . ARG A 1 72 ? 9.930 -4.040 -4.232 1.00 83.19 72 ARG A O 1
ATOM 617 N N . GLN A 1 73 ? 9.586 -6.027 -3.223 1.00 79.81 73 GLN A N 1
ATOM 618 C CA . GLN A 1 73 ? 9.472 -6.813 -4.444 1.00 79.81 73 GLN A CA 1
ATOM 619 C C . GLN A 1 73 ? 8.330 -6.320 -5.343 1.00 79.81 73 GLN A C 1
ATOM 621 O O . GLN A 1 73 ? 8.484 -6.236 -6.558 1.00 79.81 73 GLN A O 1
ATOM 626 N N . PHE A 1 74 ? 7.174 -5.962 -4.775 1.00 84.12 74 PHE A N 1
ATOM 627 C CA . PHE A 1 74 ? 6.071 -5.403 -5.561 1.00 84.12 74 PHE A CA 1
ATOM 628 C C . PHE A 1 74 ? 6.426 -4.053 -6.205 1.00 84.12 74 PHE A C 1
ATOM 630 O O . PHE A 1 74 ? 6.072 -3.817 -7.358 1.00 84.12 7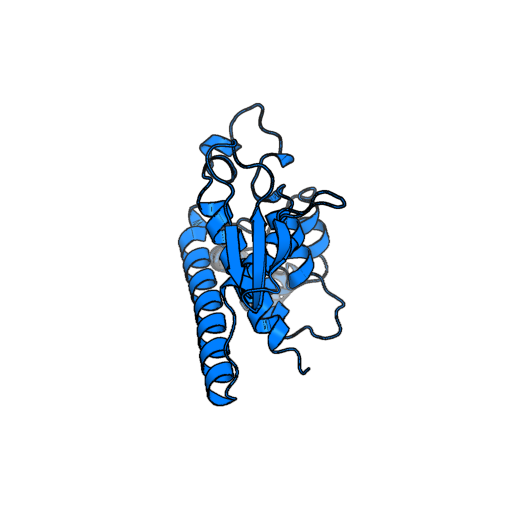4 PHE A O 1
ATOM 637 N N . PHE A 1 75 ? 7.148 -3.185 -5.491 1.00 81.44 75 PHE A N 1
ATOM 638 C CA . PHE A 1 75 ? 7.542 -1.865 -5.997 1.00 81.44 75 PHE A CA 1
ATOM 639 C C . PHE A 1 75 ? 8.835 -1.859 -6.8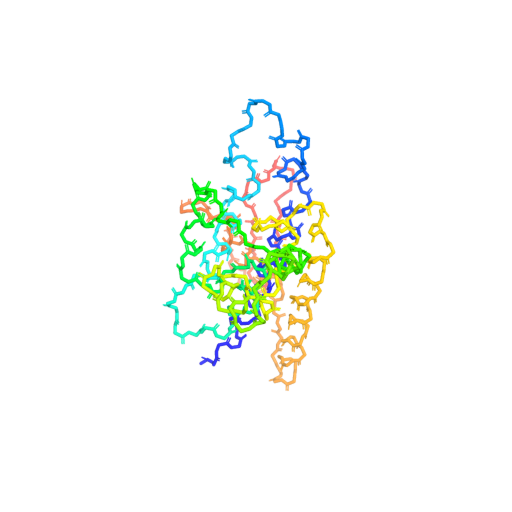29 1.00 81.44 75 PHE A C 1
ATOM 641 O O . PHE A 1 75 ? 9.207 -0.795 -7.331 1.00 81.44 75 PHE A O 1
ATOM 648 N N . GLY A 1 76 ? 9.509 -3.006 -6.980 1.00 75.00 76 GLY A N 1
ATOM 649 C CA . GLY A 1 76 ? 10.803 -3.105 -7.663 1.00 75.00 76 GLY A CA 1
ATOM 650 C C . GLY A 1 76 ? 11.927 -2.384 -6.912 1.00 75.00 76 GLY A C 1
ATOM 651 O O . GLY A 1 76 ? 12.753 -1.720 -7.525 1.00 75.00 76 GLY A O 1
ATOM 652 N N . LEU A 1 77 ? 11.918 -2.448 -5.578 1.00 73.81 77 LEU A N 1
ATOM 653 C CA . LEU A 1 77 ? 12.871 -1.765 -4.691 1.00 73.81 77 LEU A CA 1
ATOM 654 C C . LEU A 1 77 ? 13.853 -2.750 -4.041 1.00 73.81 77 LEU A C 1
ATOM 656 O O . LEU A 1 77 ? 14.139 -2.635 -2.851 1.00 73.81 77 LEU A O 1
ATOM 660 N N . GLU A 1 78 ? 14.289 -3.760 -4.790 1.00 63.44 78 GLU A N 1
ATOM 661 C CA . GLU A 1 78 ? 15.155 -4.831 -4.277 1.00 63.44 78 GLU A CA 1
ATOM 662 C C . GLU A 1 78 ? 16.633 -4.418 -4.183 1.00 63.44 78 GLU A C 1
ATOM 664 O O . GLU A 1 78 ? 17.342 -4.977 -3.353 1.00 63.44 78 GLU A O 1
ATOM 669 N N . ASP A 1 79 ? 17.073 -3.408 -4.949 1.00 56.50 79 ASP A N 1
ATOM 670 C CA . ASP A 1 79 ? 18.470 -2.958 -4.977 1.00 56.50 79 ASP A CA 1
ATOM 671 C C . ASP A 1 79 ? 18.649 -1.519 -4.443 1.00 56.50 79 ASP A C 1
ATOM 673 O O . ASP A 1 79 ? 17.867 -0.603 -4.737 1.00 56.50 79 ASP A O 1
ATOM 677 N N . HIS A 1 80 ? 19.735 -1.313 -3.683 1.00 49.88 80 HIS A N 1
ATOM 678 C CA . HIS A 1 80 ? 20.078 -0.100 -2.917 1.00 49.88 80 HIS A CA 1
ATOM 679 C C . HIS A 1 80 ? 20.048 1.222 -3.717 1.00 49.88 80 HIS A C 1
ATOM 681 O O . HIS A 1 80 ? 19.877 2.300 -3.142 1.00 49.88 80 HIS A O 1
ATOM 687 N N . PHE A 1 81 ? 20.182 1.166 -5.045 1.00 45.88 81 PHE A N 1
ATOM 688 C CA . PHE A 1 81 ? 20.241 2.341 -5.923 1.00 45.88 81 PHE A CA 1
ATOM 689 C C . PHE A 1 81 ? 18.866 2.916 -6.314 1.00 45.88 81 PHE A C 1
ATOM 691 O O . PHE A 1 81 ? 18.784 4.074 -6.727 1.00 45.88 81 PHE A O 1
ATOM 698 N N . HIS A 1 82 ? 17.770 2.168 -6.141 1.00 52.94 82 HIS A N 1
ATOM 699 C CA . HIS A 1 82 ? 16.437 2.578 -6.617 1.00 52.94 82 HIS A CA 1
ATOM 700 C C . HIS A 1 82 ? 15.579 3.294 -5.562 1.00 52.94 82 HIS A C 1
ATOM 702 O O . HIS A 1 82 ? 14.568 3.920 -5.888 1.00 52.94 82 HIS A O 1
ATOM 708 N N . GLN A 1 83 ? 15.975 3.248 -4.290 1.00 50.66 83 GLN A N 1
ATOM 709 C CA . GLN A 1 83 ? 15.123 3.682 -3.183 1.00 50.66 83 GLN A CA 1
ATOM 710 C C . GLN A 1 83 ? 15.036 5.210 -3.038 1.00 50.66 83 GLN A C 1
ATOM 712 O O . GLN A 1 83 ? 13.942 5.754 -2.885 1.00 50.66 83 GLN A O 1
ATOM 717 N N . SER A 1 84 ? 16.158 5.929 -3.148 1.00 50.03 84 SER A N 1
ATOM 718 C CA . SER A 1 84 ? 16.175 7.402 -3.105 1.00 50.03 84 SER A CA 1
ATOM 719 C C . SER A 1 84 ? 15.532 8.023 -4.353 1.00 50.03 84 SER A C 1
ATOM 721 O O . SER A 1 84 ? 14.833 9.033 -4.256 1.00 50.03 84 SER A O 1
ATOM 723 N N . ALA A 1 85 ? 15.697 7.371 -5.508 1.00 50.91 85 ALA A N 1
ATOM 724 C CA . ALA A 1 85 ? 15.069 7.727 -6.775 1.00 50.91 85 ALA A CA 1
ATOM 725 C C . ALA A 1 85 ? 13.533 7.622 -6.717 1.00 50.91 85 ALA A C 1
ATOM 727 O O . ALA A 1 85 ? 12.821 8.572 -7.058 1.00 50.91 85 ALA A O 1
ATOM 728 N N . PHE A 1 86 ? 13.020 6.497 -6.207 1.00 50.84 86 PHE A N 1
ATOM 729 C CA . PHE A 1 86 ? 11.585 6.247 -6.049 1.00 50.84 86 PHE A CA 1
ATOM 730 C C . PHE A 1 86 ? 10.920 7.223 -5.067 1.00 50.84 86 PHE A C 1
ATOM 732 O O . PHE A 1 86 ? 9.848 7.767 -5.341 1.00 50.84 86 PHE A O 1
ATOM 739 N N . LEU A 1 87 ? 11.574 7.487 -3.933 1.00 53.47 87 LEU A N 1
ATOM 740 C CA . LEU A 1 87 ? 11.035 8.319 -2.853 1.00 53.47 87 LEU A CA 1
ATOM 741 C C . LEU A 1 87 ? 11.065 9.821 -3.135 1.00 53.47 87 LEU A C 1
ATOM 743 O O . LEU A 1 87 ? 10.269 10.563 -2.558 1.00 53.47 87 LEU A O 1
ATOM 747 N N . ASN A 1 88 ? 11.970 10.284 -3.996 1.00 53.47 88 ASN A N 1
ATOM 748 C CA . ASN A 1 88 ? 12.074 11.705 -4.315 1.00 53.47 88 ASN A CA 1
ATOM 749 C C . ASN A 1 88 ? 11.291 12.099 -5.567 1.00 53.47 88 ASN A C 1
ATOM 751 O O . ASN A 1 88 ? 11.148 13.292 -5.825 1.00 53.47 88 ASN A O 1
ATOM 755 N N . CYS A 1 89 ? 10.783 11.134 -6.352 1.00 49.47 89 CYS A N 1
ATOM 756 C CA . CYS A 1 89 ? 10.111 11.406 -7.629 1.00 49.47 89 CYS A CA 1
ATOM 757 C C . CYS A 1 89 ? 10.921 12.359 -8.542 1.00 49.47 89 CYS A C 1
ATOM 759 O O . CYS A 1 89 ? 10.352 13.007 -9.418 1.00 49.47 89 CYS A O 1
ATOM 761 N N . SER A 1 90 ? 12.233 12.486 -8.334 1.00 43.78 90 SER A N 1
ATOM 762 C CA . SER A 1 90 ? 13.080 13.521 -8.936 1.00 43.78 90 SER A CA 1
ATOM 763 C C . SER A 1 90 ? 13.994 12.965 -10.020 1.00 43.78 90 SER A C 1
ATOM 765 O O . SER A 1 90 ? 14.451 13.718 -10.874 1.00 43.78 90 SER A O 1
ATOM 767 N N . THR A 1 91 ? 14.214 11.654 -10.034 1.00 43.31 91 THR A N 1
ATOM 768 C CA . THR A 1 91 ? 14.996 10.972 -11.059 1.00 43.31 91 THR A CA 1
ATOM 769 C C . THR A 1 91 ? 14.083 10.116 -11.928 1.00 43.31 91 THR A C 1
ATOM 771 O O . THR A 1 91 ? 13.143 9.474 -11.453 1.00 43.31 91 THR A O 1
ATOM 774 N N . VAL A 1 92 ? 14.333 10.147 -13.237 1.00 45.59 92 VAL A N 1
ATOM 775 C CA . VAL A 1 92 ? 13.765 9.175 -14.173 1.00 45.59 92 VAL A CA 1
ATOM 776 C C . VAL A 1 92 ? 14.294 7.818 -13.726 1.00 45.59 92 VAL A C 1
ATOM 778 O O . VAL A 1 92 ? 15.509 7.641 -13.637 1.00 45.59 92 VAL A O 1
ATOM 781 N N . ALA A 1 93 ? 13.403 6.897 -13.359 1.00 49.56 93 ALA A N 1
ATOM 782 C CA . ALA A 1 93 ? 13.818 5.548 -13.011 1.00 49.56 93 ALA A CA 1
ATOM 783 C C . ALA A 1 93 ? 14.618 4.967 -14.182 1.00 49.56 93 ALA A C 1
ATOM 785 O O . ALA A 1 93 ? 14.186 5.080 -15.332 1.00 49.56 93 ALA A O 1
ATOM 786 N N . GLY A 1 94 ? 15.791 4.397 -13.894 1.00 51.50 94 GLY A N 1
ATOM 787 C CA . GLY A 1 94 ? 16.573 3.692 -14.904 1.00 51.50 94 GLY A CA 1
ATOM 788 C C . GLY A 1 94 ? 15.694 2.659 -15.609 1.00 51.50 94 GLY A C 1
ATOM 789 O O . GLY A 1 94 ? 14.850 2.019 -14.980 1.00 51.50 94 GLY A O 1
ATOM 790 N N . PHE A 1 95 ? 15.839 2.545 -16.927 1.00 54.19 95 PHE A N 1
ATOM 791 C CA . PHE A 1 95 ? 15.129 1.532 -17.699 1.00 54.19 95 PHE A CA 1
ATOM 792 C C . PHE A 1 95 ? 15.482 0.141 -17.154 1.00 54.19 95 PHE A C 1
ATOM 794 O O . PHE A 1 95 ? 16.653 -0.217 -17.133 1.00 54.19 95 PHE A O 1
ATOM 801 N N . GLN A 1 96 ? 14.485 -0.632 -16.718 1.00 58.06 96 GLN A N 1
ATOM 802 C CA . GLN A 1 96 ? 14.710 -1.945 -16.104 1.00 58.06 96 GLN A CA 1
ATOM 803 C C . GLN A 1 96 ? 14.085 -3.052 -16.962 1.00 58.06 96 GLN A C 1
ATOM 805 O O . GLN A 1 96 ? 12.947 -3.376 -16.710 1.00 58.06 96 GLN A O 1
ATOM 810 N N . PRO A 1 97 ? 14.694 -3.581 -18.018 1.00 61.12 97 PRO A N 1
ATOM 811 C CA . PRO A 1 97 ? 14.046 -4.418 -19.055 1.00 61.12 97 PRO A CA 1
ATOM 812 C C . PRO A 1 97 ? 13.009 -5.461 -18.565 1.00 61.12 97 PRO A C 1
ATOM 814 O O . PRO A 1 97 ? 13.226 -6.151 -17.573 1.00 61.12 97 PRO A O 1
ATOM 817 N N . ASP A 1 98 ? 11.870 -5.579 -19.263 1.00 64.00 98 ASP A N 1
ATOM 818 C CA . ASP A 1 98 ? 10.912 -6.685 -19.054 1.00 64.00 98 ASP A CA 1
ATOM 819 C C . ASP A 1 98 ? 11.421 -7.995 -19.699 1.00 64.00 98 ASP A C 1
ATOM 821 O O . ASP A 1 98 ? 12.299 -7.967 -20.557 1.00 64.00 98 ASP A O 1
ATOM 825 N N . VAL A 1 99 ? 10.832 -9.149 -19.357 1.00 64.75 99 VAL A N 1
ATOM 826 C CA . VAL A 1 99 ? 11.138 -10.469 -19.952 1.00 64.75 99 VAL A CA 1
ATOM 827 C C . VAL A 1 99 ? 11.116 -10.418 -21.481 1.00 64.75 99 VAL A C 1
ATOM 829 O O . VAL A 1 99 ? 11.952 -11.030 -22.147 1.00 64.75 99 VAL A O 1
ATOM 832 N N . THR A 1 100 ? 10.184 -9.650 -22.047 1.00 71.94 100 THR A N 1
ATOM 833 C CA . THR A 1 100 ? 10.066 -9.463 -23.496 1.00 71.94 100 THR A CA 1
ATOM 834 C C . THR A 1 100 ? 11.237 -8.663 -24.075 1.00 71.94 100 THR A C 1
ATOM 836 O O . THR A 1 100 ? 11.722 -8.973 -25.165 1.00 71.94 100 THR A O 1
ATOM 839 N N . ASP A 1 101 ? 11.712 -7.650 -23.349 1.00 70.38 101 ASP A N 1
ATOM 840 C CA . ASP A 1 101 ? 12.863 -6.834 -23.740 1.00 70.38 101 ASP A CA 1
ATOM 841 C C . ASP A 1 101 ? 14.156 -7.648 -23.631 1.00 70.38 101 ASP A C 1
ATOM 843 O O . ASP A 1 101 ? 14.969 -7.632 -24.555 1.00 70.38 101 ASP A O 1
ATOM 847 N N . THR A 1 102 ? 14.300 -8.441 -22.567 1.00 73.88 102 THR A N 1
ATOM 848 C CA . THR A 1 102 ? 15.426 -9.364 -22.381 1.00 73.88 102 THR A CA 1
ATOM 849 C C . THR A 1 102 ? 15.490 -10.398 -23.492 1.00 73.88 102 THR A C 1
ATOM 851 O O . THR A 1 102 ? 16.535 -10.552 -24.120 1.00 73.88 102 THR A O 1
ATOM 854 N N . ALA A 1 103 ? 14.363 -11.024 -23.838 1.00 78.38 103 ALA A N 1
ATOM 855 C CA . ALA A 1 103 ? 14.305 -11.974 -24.945 1.00 78.38 103 ALA A CA 1
ATOM 856 C C . ALA A 1 103 ? 14.679 -11.330 -26.293 1.00 78.38 103 ALA A C 1
ATOM 858 O O . ALA A 1 103 ? 15.372 -11.942 -27.108 1.00 78.38 103 ALA A O 1
ATOM 859 N N . ARG A 1 104 ? 14.258 -10.079 -26.535 1.00 82.38 104 ARG A N 1
ATOM 860 C CA . ARG A 1 104 ? 14.626 -9.324 -27.746 1.00 82.38 104 ARG A CA 1
ATOM 861 C C . ARG A 1 104 ? 16.116 -9.000 -27.794 1.00 82.38 104 ARG A C 1
ATOM 863 O O . ARG A 1 104 ? 16.727 -9.159 -28.850 1.00 82.38 104 ARG A O 1
ATOM 870 N N . VAL A 1 105 ? 16.697 -8.563 -26.679 1.00 81.75 105 VAL A N 1
ATOM 871 C CA . VAL A 1 105 ? 18.128 -8.242 -26.584 1.00 81.75 105 VAL A CA 1
ATOM 872 C C . VAL A 1 105 ? 18.975 -9.500 -26.746 1.00 81.75 105 VAL A C 1
ATOM 874 O O . VAL A 1 105 ? 19.905 -9.498 -27.549 1.00 81.75 105 VAL A O 1
ATOM 877 N N . GLU A 1 106 ? 18.616 -10.601 -26.085 1.00 86.00 106 GLU A N 1
ATOM 878 C CA . GLU A 1 106 ? 19.293 -11.887 -26.268 1.00 86.00 106 GLU A CA 1
ATOM 879 C C . GLU A 1 106 ? 19.249 -12.354 -27.725 1.00 86.00 106 GLU A C 1
ATOM 881 O O . GLU A 1 106 ? 20.276 -12.745 -28.280 1.00 86.00 106 GLU A O 1
ATOM 886 N N . LEU A 1 107 ? 18.076 -12.288 -28.365 1.00 86.38 107 LEU A N 1
ATOM 887 C CA . LEU A 1 107 ? 17.919 -12.662 -29.768 1.00 86.38 107 LEU A CA 1
ATOM 888 C C . LEU A 1 107 ? 18.795 -11.792 -30.677 1.00 86.38 107 LEU A C 1
ATOM 890 O O . LEU A 1 107 ? 19.461 -12.310 -31.573 1.00 86.38 107 LEU A O 1
ATOM 894 N N . TYR A 1 108 ? 18.832 -10.482 -30.428 1.00 89.38 108 TYR A N 1
ATOM 895 C CA . TYR A 1 108 ? 19.656 -9.554 -31.193 1.00 89.38 108 TYR A CA 1
ATOM 896 C C . TYR A 1 108 ? 21.156 -9.839 -31.030 1.00 89.38 108 TYR A C 1
ATOM 898 O O . TYR A 1 108 ? 21.887 -9.861 -32.020 1.00 89.38 108 TYR A O 1
ATOM 906 N N . LEU A 1 109 ? 21.624 -10.117 -29.809 1.00 88.12 109 LEU A N 1
ATOM 907 C CA . LEU A 1 109 ? 23.025 -10.460 -29.547 1.00 88.12 109 LEU A CA 1
ATOM 908 C C . LEU A 1 109 ? 23.418 -11.787 -30.218 1.00 88.12 109 LEU A C 1
ATOM 910 O O . LEU A 1 109 ? 24.481 -11.872 -30.834 1.00 88.12 109 LEU A O 1
ATOM 914 N N . ARG A 1 110 ? 22.530 -12.789 -30.206 1.00 88.75 110 ARG A N 1
ATOM 915 C CA . ARG A 1 110 ? 22.730 -14.047 -30.949 1.00 88.75 110 ARG A CA 1
ATOM 916 C C . ARG A 1 110 ? 22.776 -13.811 -32.459 1.00 88.75 110 ARG A C 1
ATOM 918 O O . ARG A 1 110 ? 23.650 -14.346 -33.134 1.00 88.75 110 ARG A O 1
ATOM 925 N N . MET A 1 111 ? 21.898 -12.960 -32.994 1.00 89.31 111 MET A N 1
ATOM 926 C CA . MET A 1 111 ? 21.922 -12.568 -34.411 1.00 89.31 111 MET A CA 1
ATOM 927 C C . MET A 1 111 ? 23.216 -11.851 -34.814 1.00 89.31 111 MET A C 1
ATOM 929 O O . MET A 1 111 ? 23.626 -11.928 -35.970 1.00 89.31 111 MET A O 1
ATOM 933 N N . LYS A 1 112 ? 23.874 -11.158 -33.879 1.00 89.81 112 LYS A N 1
ATOM 934 C CA . LYS A 1 112 ? 25.193 -10.547 -34.091 1.00 89.81 112 LYS A CA 1
ATOM 935 C C . LYS A 1 112 ? 26.351 -11.547 -34.005 1.00 89.81 112 LYS A C 1
ATOM 937 O O . LYS A 1 112 ? 27.498 -11.140 -34.162 1.00 89.81 112 LYS A O 1
ATOM 942 N N . GLY A 1 113 ? 26.060 -12.834 -33.813 1.00 89.19 113 GLY A N 1
ATOM 943 C CA . GLY A 1 113 ? 27.043 -13.913 -33.812 1.00 89.19 113 GLY A CA 1
ATOM 944 C C . GLY A 1 113 ? 27.744 -14.111 -32.472 1.00 89.19 113 GLY A C 1
ATOM 945 O O . GLY A 1 113 ? 28.791 -14.754 -32.439 1.00 89.19 113 GLY A O 1
ATOM 946 N N . LEU A 1 114 ? 27.208 -13.562 -31.375 1.00 90.81 114 LEU A N 1
ATOM 947 C CA . LEU A 1 114 ? 27.795 -13.787 -30.060 1.00 90.81 114 LEU A CA 1
ATOM 948 C C . LEU A 1 114 ? 27.485 -15.213 -29.569 1.00 90.81 114 LEU A C 1
ATOM 950 O O . LEU A 1 114 ? 26.329 -15.643 -29.644 1.00 90.81 114 LEU A O 1
ATOM 954 N N . PRO A 1 115 ? 28.483 -15.937 -29.030 1.00 91.75 115 PRO A N 1
ATOM 955 C CA . PRO A 1 115 ? 28.261 -17.205 -28.348 1.00 91.75 115 PRO A CA 1
ATOM 956 C C . PRO A 1 115 ? 27.419 -16.997 -27.080 1.00 91.75 115 PRO A C 1
ATOM 958 O O . PRO A 1 115 ? 27.429 -15.918 -26.476 1.00 91.75 115 PRO A O 1
ATOM 961 N N . GLN A 1 116 ? 26.681 -18.033 -26.678 1.00 84.88 116 GLN A N 1
ATOM 962 C CA . GLN A 1 116 ? 25.675 -17.970 -25.612 1.00 84.88 116 GLN A CA 1
ATOM 963 C C . GLN A 1 116 ? 26.255 -17.482 -24.275 1.00 84.88 116 GLN A C 1
ATOM 965 O O . GLN A 1 116 ? 25.597 -16.750 -23.537 1.00 84.88 116 GLN A O 1
ATOM 970 N N . GLU A 1 117 ? 27.505 -17.833 -23.994 1.00 87.19 117 GLU A N 1
ATOM 971 C CA . GLU A 1 117 ? 28.230 -17.460 -22.785 1.00 87.19 117 GLU A CA 1
ATOM 972 C C . GLU A 1 117 ? 28.475 -15.947 -22.718 1.00 87.19 117 GLU A C 1
ATOM 974 O O . GLU A 1 117 ? 28.344 -15.350 -21.650 1.00 87.19 117 GLU A O 1
ATOM 979 N N . LEU A 1 118 ? 28.778 -15.306 -23.855 1.00 84.88 118 LEU A N 1
ATOM 980 C CA . LEU A 1 118 ? 28.947 -13.852 -23.926 1.00 84.88 118 LEU A CA 1
ATOM 981 C C . LEU A 1 118 ? 27.607 -13.126 -23.882 1.00 84.88 118 LEU A C 1
ATOM 983 O O . LEU A 1 118 ? 27.525 -12.058 -23.283 1.00 84.88 118 LEU A O 1
ATOM 987 N N . VAL A 1 119 ? 26.553 -13.710 -24.461 1.00 85.00 119 VAL A N 1
ATOM 988 C CA . VAL A 1 119 ? 25.192 -13.174 -24.324 1.00 85.00 119 VAL A CA 1
ATOM 989 C C . VAL A 1 119 ? 24.814 -13.100 -22.847 1.00 85.00 119 VAL A C 1
ATOM 991 O O . VAL A 1 119 ? 24.440 -12.026 -22.393 1.00 85.00 119 VAL A O 1
ATOM 994 N N . TRP A 1 120 ? 25.006 -14.183 -22.085 1.00 78.88 120 TRP A N 1
ATOM 995 C CA . TRP A 1 120 ? 24.727 -14.204 -20.645 1.00 78.88 120 TRP A CA 1
ATOM 996 C C . TRP A 1 120 ? 25.579 -13.223 -19.845 1.00 78.88 120 TRP A C 1
ATOM 998 O O . TRP A 1 120 ? 25.057 -12.563 -18.951 1.00 78.88 120 TRP A O 1
ATOM 1008 N N . GLN A 1 121 ? 26.872 -13.096 -20.160 1.00 77.50 121 GLN A N 1
ATOM 1009 C CA . GLN A 1 121 ? 27.743 -12.130 -19.485 1.00 77.50 121 GLN A CA 1
ATOM 1010 C C . GLN A 1 121 ? 27.307 -10.688 -19.752 1.00 77.50 121 GLN A C 1
ATOM 1012 O O . GLN A 1 121 ? 27.256 -9.888 -18.824 1.00 77.50 121 GLN A O 1
ATOM 1017 N N . ILE A 1 122 ? 26.961 -10.358 -20.999 1.00 81.06 122 ILE A N 1
ATOM 1018 C CA . ILE A 1 122 ? 26.517 -9.014 -21.385 1.00 81.06 122 ILE A CA 1
ATOM 1019 C C . ILE A 1 122 ? 25.165 -8.691 -20.756 1.00 81.06 122 ILE A C 1
ATOM 1021 O O . ILE A 1 122 ? 25.001 -7.600 -20.217 1.00 81.06 122 ILE A O 1
ATOM 1025 N N . THR A 1 123 ? 24.204 -9.619 -20.792 1.00 76.88 123 THR A N 1
ATOM 1026 C CA . THR A 1 123 ? 22.898 -9.401 -20.160 1.00 76.88 123 THR A CA 1
ATOM 1027 C C . THR A 1 123 ? 23.029 -9.290 -18.643 1.00 76.88 123 THR A C 1
ATOM 1029 O O . THR A 1 123 ? 22.418 -8.404 -18.061 1.00 76.88 123 THR A O 1
ATOM 1032 N N . ALA A 1 124 ? 23.882 -10.095 -18.002 1.00 72.00 124 ALA A N 1
ATOM 1033 C CA . ALA A 1 124 ? 24.142 -9.983 -16.566 1.00 72.00 124 ALA A CA 1
ATOM 1034 C C . ALA A 1 124 ? 24.828 -8.657 -16.190 1.00 72.00 124 ALA A C 1
ATOM 1036 O O . ALA A 1 124 ? 24.426 -8.020 -15.227 1.00 72.00 124 ALA A O 1
ATOM 1037 N N . LEU A 1 125 ? 25.827 -8.211 -16.962 1.00 73.38 125 LEU A N 1
ATOM 1038 C CA . LEU A 1 125 ? 26.520 -6.931 -16.742 1.00 73.38 125 LEU A CA 1
ATOM 1039 C C . LEU A 1 125 ? 25.624 -5.709 -16.972 1.00 73.38 125 LEU A C 1
ATOM 1041 O O . LEU A 1 125 ? 25.897 -4.641 -16.432 1.00 73.38 125 LEU A O 1
ATOM 1045 N N . ALA A 1 126 ? 24.599 -5.849 -17.810 1.00 68.69 126 ALA A N 1
ATOM 1046 C CA . ALA A 1 126 ? 23.640 -4.795 -18.112 1.00 68.69 126 ALA A CA 1
ATOM 1047 C C . ALA A 1 126 ? 22.391 -4.839 -17.209 1.00 68.69 126 ALA A C 1
ATOM 1049 O O . ALA A 1 126 ? 21.414 -4.157 -17.518 1.00 68.69 126 ALA A O 1
ATOM 1050 N N . ASP A 1 127 ? 22.395 -5.659 -16.151 1.00 63.22 127 ASP A N 1
ATOM 1051 C CA . ASP A 1 127 ? 21.258 -5.903 -15.250 1.00 63.22 127 ASP A CA 1
ATOM 1052 C C . ASP A 1 127 ? 19.978 -6.391 -15.970 1.00 63.22 127 ASP A C 1
ATOM 1054 O O . ASP A 1 127 ? 18.856 -6.241 -15.483 1.00 63.22 127 ASP A O 1
ATOM 1058 N N . TYR A 1 128 ? 20.131 -7.037 -17.132 1.00 62.41 128 TYR A N 1
ATOM 1059 C CA . TYR A 1 128 ? 19.086 -7.820 -17.800 1.00 62.41 128 TYR A CA 1
ATOM 1060 C C . TYR A 1 128 ? 18.984 -9.195 -17.120 1.00 62.41 128 TYR A C 1
ATOM 1062 O O . TYR A 1 128 ? 19.262 -10.233 -17.726 1.00 62.41 128 TYR A O 1
ATOM 1070 N N . ASP A 1 129 ? 18.626 -9.214 -15.836 1.00 56.16 129 ASP A N 1
ATOM 1071 C CA . ASP A 1 129 ? 18.434 -10.467 -15.112 1.00 56.16 129 ASP A CA 1
ATOM 1072 C C . ASP A 1 129 ? 17.052 -11.059 -15.431 1.00 56.16 129 ASP A C 1
ATOM 1074 O O . ASP A 1 129 ? 16.010 -10.590 -14.966 1.00 56.16 129 ASP A O 1
ATOM 1078 N N . SER A 1 130 ? 17.036 -12.130 -16.227 1.00 49.38 130 SER A N 1
ATOM 1079 C CA . SER A 1 130 ? 15.828 -12.914 -16.511 1.00 49.38 130 SER A CA 1
ATOM 1080 C C . SER A 1 130 ? 15.243 -13.599 -15.265 1.00 49.38 130 SER A C 1
ATOM 1082 O O . SER A 1 130 ? 14.091 -14.036 -15.304 1.00 49.38 130 SER A O 1
ATOM 1084 N N . GLN A 1 131 ? 15.989 -13.672 -14.153 1.00 45.62 131 GLN A N 1
ATOM 1085 C CA . GLN A 1 131 ? 15.521 -14.246 -12.888 1.00 45.62 131 GLN A CA 1
ATOM 1086 C C . GLN A 1 131 ? 14.759 -13.263 -11.997 1.00 45.62 131 GLN A C 1
ATOM 1088 O O . GLN A 1 131 ? 14.050 -13.697 -11.086 1.00 45.62 131 GLN A O 1
ATOM 1093 N N . ARG A 1 132 ? 14.841 -11.956 -12.273 1.00 51.72 132 ARG A N 1
ATOM 1094 C CA . ARG A 1 132 ? 14.097 -10.914 -11.549 1.00 51.72 132 ARG A CA 1
ATOM 1095 C C . ARG A 1 132 ? 13.146 -10.177 -12.495 1.00 51.72 132 ARG A C 1
ATOM 1097 O O . ARG A 1 132 ? 13.306 -8.978 -12.723 1.00 51.72 132 ARG A O 1
ATOM 1104 N N . PRO A 1 133 ? 12.145 -10.869 -13.074 1.00 52.53 133 PRO A N 1
ATOM 1105 C CA . PRO A 1 133 ? 11.202 -10.227 -13.974 1.00 52.53 133 PRO A CA 1
ATOM 1106 C C . PRO A 1 133 ? 10.489 -9.074 -13.260 1.00 52.53 133 PRO A C 1
ATOM 1108 O O . PRO A 1 133 ? 9.989 -9.231 -12.140 1.00 52.53 133 PRO A O 1
ATOM 1111 N N . ARG A 1 134 ? 10.415 -7.919 -13.933 1.00 57.62 134 ARG A N 1
ATOM 1112 C CA . ARG A 1 134 ? 9.597 -6.772 -13.518 1.00 57.62 134 ARG A CA 1
ATOM 1113 C C . ARG A 1 134 ? 8.197 -7.275 -13.139 1.00 57.62 134 ARG A C 1
ATOM 1115 O O . ARG A 1 134 ? 7.472 -7.794 -13.984 1.00 57.62 134 ARG A O 1
ATOM 1122 N N . ARG A 1 135 ? 7.771 -7.105 -11.880 1.00 63.03 135 ARG A N 1
ATOM 1123 C CA . ARG A 1 135 ? 6.384 -7.440 -11.488 1.00 63.03 135 ARG A CA 1
ATOM 1124 C C . ARG A 1 135 ? 5.360 -6.454 -12.043 1.00 63.03 135 ARG A C 1
ATOM 1126 O O . ARG A 1 135 ? 4.208 -6.827 -12.255 1.00 63.03 135 ARG A O 1
ATOM 1133 N N . LEU A 1 136 ? 5.769 -5.204 -12.250 1.00 65.94 136 LEU A N 1
ATOM 1134 C CA . LEU A 1 136 ? 4.931 -4.160 -12.826 1.00 65.94 136 LEU A CA 1
ATOM 1135 C C . LEU A 1 136 ? 5.375 -3.879 -14.268 1.00 65.94 136 LEU A C 1
ATOM 1137 O O . LEU A 1 136 ? 6.530 -3.487 -14.451 1.00 65.94 136 LEU A O 1
ATOM 1141 N N . PRO A 1 137 ? 4.486 -4.021 -15.272 1.00 68.50 137 PRO A N 1
ATOM 1142 C CA . PRO A 1 137 ? 4.743 -3.575 -16.643 1.00 68.50 137 PRO A CA 1
ATOM 1143 C C . PRO A 1 137 ? 5.334 -2.163 -16.720 1.00 68.50 137 PRO A C 1
ATOM 1145 O O . PRO A 1 137 ? 6.349 -1.949 -17.387 1.00 68.50 137 PRO A O 1
ATOM 1148 N N . ILE A 1 138 ? 4.755 -1.218 -15.970 1.00 72.81 138 ILE A N 1
ATOM 1149 C CA . ILE A 1 138 ? 5.284 0.142 -15.829 1.00 72.81 138 ILE A CA 1
ATOM 1150 C C . ILE A 1 138 ? 5.966 0.281 -14.466 1.00 72.81 138 ILE A C 1
ATOM 1152 O O . ILE A 1 138 ? 5.285 0.213 -13.436 1.00 72.81 138 ILE A O 1
ATOM 1156 N N . PRO A 1 139 ? 7.296 0.484 -14.429 1.00 70.38 139 PRO A N 1
ATOM 1157 C CA . PRO A 1 139 ? 8.027 0.643 -13.183 1.00 70.38 139 PRO A CA 1
ATOM 1158 C C . PRO A 1 139 ? 7.431 1.744 -12.314 1.00 70.38 139 PRO A C 1
ATOM 1160 O O . PRO A 1 139 ? 7.062 2.813 -12.803 1.00 70.38 139 PRO A O 1
ATOM 1163 N N . HIS A 1 140 ? 7.391 1.497 -11.006 1.00 73.44 140 HIS A N 1
ATOM 1164 C CA . HIS A 1 140 ? 7.128 2.534 -10.010 1.00 73.44 140 HIS A CA 1
ATOM 1165 C C . HIS A 1 140 ? 5.771 3.261 -10.155 1.00 73.44 140 HIS A C 1
ATOM 1167 O O . HIS A 1 140 ? 5.588 4.362 -9.628 1.00 73.44 140 HIS A O 1
ATOM 1173 N N . ASP A 1 141 ? 4.799 2.659 -10.849 1.00 82.50 141 ASP A N 1
ATOM 1174 C CA . ASP A 1 141 ? 3.446 3.196 -11.055 1.00 82.50 141 ASP A CA 1
ATOM 1175 C C . ASP A 1 141 ? 2.350 2.181 -10.712 1.00 82.50 141 ASP A C 1
ATOM 1177 O O . ASP A 1 141 ? 1.638 1.714 -11.599 1.00 82.50 141 ASP A O 1
ATOM 1181 N N . PRO A 1 142 ? 2.188 1.778 -9.443 1.00 86.56 142 PRO A N 1
ATOM 1182 C CA . PRO A 1 142 ? 1.175 0.788 -9.069 1.00 86.56 142 PRO A CA 1
ATOM 1183 C C . PRO A 1 142 ? -0.242 1.114 -9.573 1.00 86.56 142 PRO A C 1
ATOM 1185 O O . PRO A 1 142 ? -0.994 0.183 -9.843 1.00 86.56 142 PRO A O 1
ATOM 1188 N N . LEU A 1 143 ? -0.602 2.398 -9.717 1.00 89.19 143 LEU A N 1
ATOM 1189 C CA . LEU A 1 143 ? -1.934 2.832 -10.157 1.00 89.19 143 LEU A CA 1
ATOM 1190 C C . LEU A 1 143 ? -2.035 3.059 -11.678 1.00 89.19 143 LEU A C 1
ATOM 1192 O O . LEU A 1 143 ? -3.047 3.567 -12.149 1.00 89.19 143 LEU A O 1
ATOM 1196 N N . HIS A 1 144 ? -1.016 2.699 -12.466 1.00 85.00 144 HIS A N 1
ATOM 1197 C CA . HIS A 1 144 ? -1.130 2.739 -13.923 1.00 85.00 144 HIS A CA 1
ATOM 1198 C C . HIS A 1 144 ? -2.123 1.689 -14.425 1.00 85.00 144 HIS A C 1
ATOM 1200 O O . HIS A 1 144 ? -2.128 0.555 -13.942 1.00 85.00 144 HIS A O 1
ATOM 1206 N N . ARG A 1 145 ? -2.878 2.019 -15.480 1.00 85.75 145 ARG A N 1
ATOM 1207 C CA . ARG A 1 145 ? -3.859 1.118 -16.105 1.00 85.75 145 ARG A CA 1
ATOM 1208 C C . ARG A 1 145 ? -3.285 -0.263 -16.436 1.00 85.75 145 ARG A C 1
AT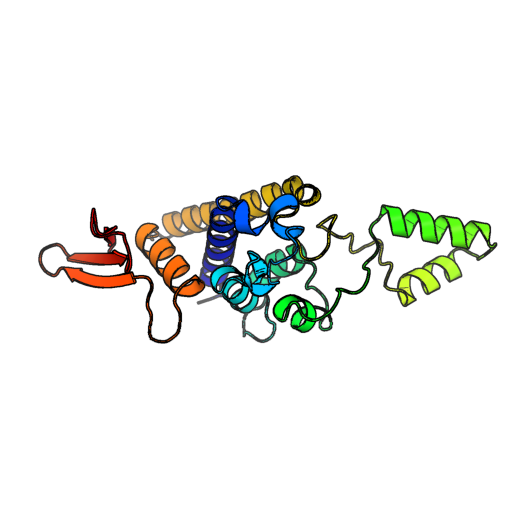OM 1210 O O . ARG A 1 145 ? -3.884 -1.280 -16.093 1.00 85.75 145 ARG A O 1
ATOM 1217 N N . ASP A 1 146 ? -2.101 -0.295 -17.038 1.00 82.81 146 ASP A N 1
ATOM 1218 C CA . ASP A 1 146 ? -1.410 -1.543 -17.409 1.00 82.81 146 ASP A CA 1
ATOM 1219 C C . ASP A 1 146 ? -0.940 -2.367 -16.198 1.00 82.81 146 ASP A C 1
ATOM 1221 O O . ASP A 1 146 ? -0.753 -3.578 -16.293 1.00 82.81 146 ASP A O 1
ATOM 1225 N N . ASN A 1 147 ? -0.826 -1.737 -15.027 1.00 88.00 147 ASN A N 1
ATOM 1226 C CA . ASN A 1 147 ? -0.435 -2.381 -13.779 1.00 88.00 147 ASN A CA 1
ATOM 1227 C C . ASN A 1 147 ? -1.634 -2.865 -12.946 1.00 88.00 147 ASN A C 1
ATOM 1229 O O . ASN A 1 147 ? -1.431 -3.566 -11.955 1.00 88.00 147 ASN A O 1
ATOM 1233 N N . HIS A 1 148 ? -2.883 -2.578 -13.342 1.00 89.00 148 HIS A N 1
ATOM 1234 C CA . HIS A 1 148 ? -4.084 -2.905 -12.554 1.00 89.00 148 HIS A CA 1
ATOM 1235 C C . HIS A 1 148 ? -4.196 -4.388 -12.184 1.00 89.00 148 HIS A C 1
ATOM 1237 O O . HIS A 1 148 ? -4.632 -4.730 -11.082 1.00 89.00 148 HIS A O 1
ATOM 1243 N N . ARG A 1 149 ? -3.791 -5.294 -13.083 1.00 88.88 149 ARG A N 1
ATOM 1244 C CA . ARG A 1 149 ? -3.808 -6.735 -12.797 1.00 88.88 149 ARG A CA 1
ATOM 1245 C C . ARG A 1 149 ? -2.830 -7.090 -11.675 1.00 88.88 149 ARG A C 1
ATOM 1247 O O . ARG A 1 149 ? -3.211 -7.812 -10.754 1.00 88.88 149 ARG A O 1
ATOM 1254 N N . ALA A 1 150 ? -1.607 -6.569 -11.744 1.00 88.38 150 ALA A N 1
ATOM 1255 C CA . ALA A 1 150 ? -0.581 -6.783 -10.729 1.00 88.38 150 ALA A CA 1
ATOM 1256 C C . ALA A 1 150 ? -0.965 -6.117 -9.397 1.00 88.38 150 ALA A C 1
ATOM 1258 O O . ALA A 1 150 ? -0.850 -6.741 -8.343 1.00 88.38 150 ALA A O 1
ATOM 1259 N N . LEU A 1 151 ? -1.521 -4.901 -9.443 1.00 91.88 151 LEU A N 1
ATOM 1260 C CA . LEU A 1 151 ? -2.059 -4.204 -8.274 1.00 91.88 151 LEU A CA 1
ATOM 1261 C C . LEU A 1 151 ? -3.144 -5.031 -7.578 1.00 91.88 151 LEU A C 1
ATOM 1263 O O . LEU A 1 151 ? -3.088 -5.229 -6.367 1.00 91.88 151 LEU A O 1
ATOM 1267 N N . ARG A 1 152 ? -4.112 -5.571 -8.327 1.00 93.50 152 ARG A N 1
ATOM 1268 C CA . ARG A 1 152 ? -5.189 -6.394 -7.758 1.00 93.50 152 ARG A CA 1
ATOM 1269 C C . ARG A 1 152 ? -4.656 -7.657 -7.082 1.00 93.50 152 ARG A C 1
ATOM 1271 O O . ARG A 1 152 ? -5.132 -8.022 -6.005 1.00 93.50 152 ARG A O 1
ATOM 1278 N N . GLN A 1 153 ? -3.681 -8.326 -7.695 1.00 91.31 153 GLN A N 1
ATOM 1279 C CA . GLN A 1 153 ? -3.027 -9.496 -7.100 1.00 91.31 153 GLN A CA 1
ATOM 1280 C C . GLN A 1 153 ? -2.309 -9.128 -5.800 1.00 91.31 153 GLN A C 1
ATOM 1282 O O . GLN A 1 153 ? -2.448 -9.831 -4.801 1.00 91.31 153 GLN A O 1
ATOM 1287 N N . TYR A 1 154 ? -1.609 -7.997 -5.788 1.00 93.00 154 TYR A N 1
ATOM 1288 C CA . TYR A 1 154 ? -0.924 -7.498 -4.604 1.00 93.00 154 TYR A CA 1
ATOM 1289 C C . TYR A 1 154 ? -1.886 -7.114 -3.472 1.00 93.00 154 TYR A C 1
ATOM 1291 O O . TYR A 1 154 ? -1.688 -7.527 -2.333 1.00 93.00 154 TYR A O 1
ATOM 1299 N N . LEU A 1 155 ? -2.983 -6.416 -3.772 1.00 95.31 155 LEU A N 1
ATOM 1300 C CA . LEU A 1 155 ? -4.015 -6.101 -2.778 1.00 95.31 155 LEU A CA 1
ATOM 1301 C C . LEU A 1 155 ? -4.672 -7.366 -2.215 1.00 95.31 155 LEU A C 1
ATOM 1303 O O . LEU A 1 155 ? -4.924 -7.448 -1.015 1.00 95.31 155 LEU A O 1
ATOM 1307 N N . THR A 1 156 ? -4.889 -8.378 -3.060 1.00 94.81 156 THR A N 1
ATOM 1308 C CA . THR A 1 156 ? -5.381 -9.694 -2.620 1.00 94.81 156 THR A CA 1
ATOM 1309 C C . THR A 1 156 ? -4.385 -10.361 -1.672 1.00 94.81 156 THR A C 1
ATOM 1311 O O . THR A 1 156 ? -4.782 -10.916 -0.651 1.00 94.81 156 THR A O 1
ATOM 1314 N N . PHE A 1 157 ? -3.090 -10.280 -1.975 1.00 92.88 157 PHE A N 1
ATOM 1315 C CA . PHE A 1 157 ? -2.031 -10.784 -1.105 1.00 92.88 157 PHE A CA 1
ATOM 1316 C C . PHE A 1 157 ? -2.010 -10.064 0.255 1.00 92.88 157 PHE A C 1
ATOM 1318 O O . PHE A 1 157 ? -2.012 -10.731 1.290 1.00 92.88 157 PHE A O 1
ATOM 1325 N N . CYS A 1 158 ? -2.078 -8.727 0.279 1.00 94.50 158 CYS A N 1
ATOM 1326 C CA . CYS A 1 158 ? -2.181 -7.955 1.522 1.00 94.50 158 CYS A CA 1
ATOM 1327 C C . CYS A 1 158 ? -3.423 -8.351 2.336 1.00 94.50 158 CYS A C 1
ATOM 1329 O O . CYS A 1 158 ? -3.331 -8.570 3.542 1.00 94.50 158 CYS A O 1
ATOM 1331 N N . TRP A 1 159 ? -4.572 -8.515 1.676 1.00 94.94 159 TRP A N 1
ATOM 1332 C CA . TRP A 1 159 ? -5.798 -8.982 2.322 1.00 94.94 159 TRP A CA 1
ATOM 1333 C C . TRP A 1 159 ? -5.639 -10.369 2.953 1.00 94.94 159 TRP A C 1
ATOM 1335 O O . TRP A 1 159 ? -5.998 -10.575 4.111 1.00 94.94 159 TRP A O 1
ATOM 1345 N N . GLN A 1 160 ? -5.047 -11.320 2.228 1.00 93.25 160 GLN A N 1
ATOM 1346 C CA . GLN A 1 160 ? -4.798 -12.667 2.744 1.00 93.25 160 GLN A CA 1
ATOM 1347 C C . GLN A 1 160 ? -3.875 -12.667 3.965 1.00 93.25 160 GLN A C 1
ATOM 1349 O O . GLN A 1 160 ? -4.095 -13.458 4.881 1.00 93.25 160 GLN A O 1
ATOM 1354 N N . ILE A 1 161 ? -2.861 -11.794 3.998 1.00 91.25 161 ILE A N 1
ATOM 1355 C CA . ILE A 1 161 ? -2.020 -11.612 5.188 1.00 91.25 161 ILE A CA 1
ATOM 1356 C C . ILE A 1 161 ? -2.882 -11.183 6.374 1.00 91.25 161 ILE A C 1
ATOM 1358 O O . ILE A 1 161 ? -2.846 -11.840 7.411 1.00 91.25 161 ILE A O 1
ATOM 1362 N N . MET A 1 162 ? -3.687 -10.132 6.208 1.00 93.56 162 MET A N 1
ATOM 1363 C CA . MET A 1 162 ? -4.541 -9.613 7.278 1.00 93.56 162 MET A CA 1
ATOM 1364 C C . MET A 1 162 ? -5.512 -10.678 7.810 1.00 93.56 162 MET A C 1
ATOM 1366 O O . MET A 1 162 ? -5.633 -10.847 9.022 1.00 93.56 162 MET A O 1
ATOM 1370 N N . VAL A 1 163 ? -6.137 -11.461 6.922 1.00 92.00 163 VAL A N 1
ATOM 1371 C CA . VAL A 1 163 ? -7.022 -12.575 7.310 1.00 92.00 163 VAL A CA 1
ATOM 1372 C C . VAL A 1 163 ? -6.266 -13.650 8.093 1.00 92.00 163 VAL A C 1
ATOM 1374 O O . VAL A 1 163 ? -6.744 -14.088 9.135 1.00 92.00 163 VAL A O 1
ATOM 1377 N N . ARG A 1 164 ? -5.074 -14.058 7.642 1.00 90.62 164 ARG A N 1
ATOM 1378 C CA . ARG A 1 164 ? -4.258 -15.065 8.345 1.00 90.62 164 ARG A CA 1
ATOM 1379 C C . ARG A 1 164 ? -3.803 -14.578 9.718 1.00 90.62 164 ARG A C 1
ATOM 1381 O O . ARG A 1 164 ? -3.837 -15.351 10.667 1.00 90.62 164 ARG A O 1
ATOM 1388 N N . CYS A 1 165 ? -3.417 -13.309 9.838 1.00 88.88 165 CYS A N 1
ATOM 1389 C CA . CYS A 1 165 ? -3.092 -12.697 11.125 1.00 88.88 165 CYS A CA 1
ATOM 1390 C C . CYS A 1 165 ? -4.301 -12.698 12.068 1.00 88.88 165 CYS A C 1
ATOM 1392 O O . CYS A 1 165 ? -4.146 -13.027 13.238 1.00 88.88 165 CYS A O 1
ATOM 1394 N N . ASN A 1 166 ? -5.501 -12.409 11.558 1.00 90.12 166 ASN A N 1
ATOM 1395 C CA . ASN A 1 166 ? -6.729 -12.481 12.346 1.00 90.12 166 ASN A CA 1
ATOM 1396 C C . ASN A 1 166 ? -7.052 -13.906 12.805 1.00 90.12 166 ASN A C 1
ATOM 1398 O O . ASN A 1 166 ? -7.378 -14.103 13.969 1.00 90.12 166 ASN A O 1
ATOM 1402 N N . MET A 1 167 ? -6.914 -14.899 11.921 1.00 91.06 167 MET A N 1
ATOM 1403 C CA . MET A 1 167 ? -7.079 -16.308 12.296 1.00 91.06 167 MET A CA 1
ATOM 1404 C C . MET A 1 167 ? -6.096 -16.696 13.409 1.00 91.06 167 MET A C 1
ATOM 1406 O O . MET A 1 167 ? -6.503 -17.251 14.418 1.00 91.06 167 MET A O 1
ATOM 1410 N N . LEU A 1 168 ? -4.814 -16.340 13.273 1.00 88.25 168 LEU A N 1
ATOM 1411 C CA . LEU A 1 168 ? -3.802 -16.622 14.296 1.00 88.25 168 LEU A CA 1
ATOM 1412 C C . LEU A 1 168 ? -4.076 -15.906 15.624 1.00 88.25 168 LEU A C 1
ATOM 1414 O O . LEU A 1 168 ? -3.846 -16.488 16.679 1.00 88.25 168 LEU A O 1
ATOM 1418 N N . ALA A 1 169 ? -4.557 -14.662 15.590 1.00 88.25 169 ALA A N 1
ATOM 1419 C CA . ALA A 1 169 ? -4.925 -13.931 16.799 1.00 88.25 169 ALA A CA 1
ATOM 1420 C C . ALA A 1 169 ? -6.059 -14.647 17.549 1.00 88.25 169 ALA A C 1
ATOM 1422 O O . ALA A 1 169 ? -5.945 -14.872 18.754 1.00 88.25 169 ALA A O 1
ATOM 1423 N N . GLN A 1 170 ? -7.087 -15.095 16.819 1.00 90.44 170 GLN A N 1
ATOM 1424 C CA . GLN A 1 170 ? -8.214 -15.844 17.379 1.00 90.44 170 GLN A CA 1
ATOM 1425 C C . GLN A 1 170 ? -7.771 -17.156 18.040 1.00 90.44 170 GLN A C 1
ATOM 1427 O O . GLN A 1 170 ? -8.225 -17.450 19.143 1.00 90.44 170 GLN A O 1
ATOM 1432 N N . GLU A 1 171 ? -6.835 -17.896 17.435 1.00 91.19 171 GLU A N 1
ATOM 1433 C CA . GLU A 1 171 ? -6.279 -19.129 18.025 1.00 91.19 171 GLU A CA 1
ATOM 1434 C C . GLU A 1 171 ? -5.554 -18.887 19.359 1.00 91.19 171 GLU A C 1
ATOM 1436 O O . GLU A 1 171 ? -5.507 -19.763 20.221 1.00 91.19 171 GLU A O 1
ATOM 1441 N N . VAL A 1 172 ? -4.997 -17.691 19.560 1.00 89.81 172 VAL A N 1
ATOM 1442 C CA . VAL A 1 172 ? -4.324 -17.298 20.811 1.00 89.81 172 VAL A CA 1
ATOM 1443 C C . VAL A 1 172 ? -5.307 -16.645 21.802 1.00 89.81 172 VAL A C 1
ATOM 1445 O O . VAL A 1 172 ? -4.923 -16.269 22.907 1.00 89.81 172 VAL A O 1
ATOM 1448 N N . GLY A 1 173 ? -6.590 -16.525 21.442 1.00 90.19 173 GLY A N 1
ATOM 1449 C CA . GLY A 1 173 ? -7.612 -15.861 22.255 1.00 90.19 173 GLY A CA 1
ATOM 1450 C C . GLY A 1 173 ? -7.510 -14.333 22.244 1.00 90.19 173 GLY A C 1
ATOM 1451 O O . GLY A 1 173 ? -8.008 -13.677 23.157 1.00 90.19 173 GLY A O 1
ATOM 1452 N N . ILE A 1 174 ? -6.847 -13.761 21.236 1.00 88.69 174 ILE A N 1
ATOM 1453 C CA . ILE A 1 174 ? -6.697 -12.317 21.041 1.00 88.69 174 ILE A CA 1
ATOM 1454 C C . ILE A 1 174 ? -7.676 -11.862 19.956 1.00 88.69 174 ILE A C 1
ATOM 1456 O O . ILE A 1 174 ? -7.696 -12.396 18.848 1.00 88.69 174 ILE A O 1
ATOM 1460 N N . GLU A 1 175 ? -8.460 -10.828 20.250 1.00 87.81 175 GLU A N 1
ATOM 1461 C CA . GLU A 1 175 ? -9.321 -10.177 19.264 1.00 87.81 175 GLU A CA 1
ATOM 1462 C C . GLU A 1 175 ? -8.615 -8.955 18.663 1.00 87.81 175 GLU A C 1
ATOM 1464 O O . GLU A 1 175 ? -8.126 -8.085 19.386 1.00 87.81 175 GLU A O 1
ATOM 1469 N N . ILE A 1 176 ? -8.563 -8.875 17.329 1.00 87.44 176 ILE A N 1
ATOM 1470 C CA . ILE A 1 176 ? -8.042 -7.693 16.636 1.00 87.44 176 ILE A CA 1
ATOM 1471 C C . ILE A 1 176 ? -9.125 -6.621 16.622 1.00 87.44 176 ILE A C 1
ATOM 1473 O O . ILE A 1 176 ? -10.180 -6.780 16.004 1.00 87.44 176 ILE A O 1
ATOM 1477 N N . ASN A 1 177 ? -8.833 -5.481 17.239 1.00 89.88 177 ASN A N 1
ATOM 1478 C CA . ASN A 1 177 ? -9.698 -4.318 17.158 1.00 89.88 177 ASN A CA 1
ATOM 1479 C C . ASN A 1 177 ? -9.501 -3.596 15.819 1.00 89.88 177 ASN A C 1
ATOM 1481 O O . ASN A 1 177 ? -8.735 -2.641 15.702 1.00 89.88 177 ASN A O 1
ATOM 1485 N N . TRP A 1 178 ? -10.217 -4.056 14.795 1.00 90.62 178 TRP A N 1
ATOM 1486 C CA . TRP A 1 178 ? -10.100 -3.537 13.431 1.00 90.62 178 TRP A CA 1
ATOM 1487 C C . TRP A 1 178 ? -10.319 -2.031 13.316 1.00 90.62 178 TRP A C 1
ATOM 1489 O O . TRP A 1 178 ? -9.648 -1.380 12.519 1.00 90.62 178 TRP A O 1
ATOM 1499 N N . VAL A 1 179 ? -11.238 -1.462 14.101 1.00 90.06 179 VAL A N 1
ATOM 1500 C CA . VAL A 1 179 ? -11.494 -0.016 14.074 1.00 90.06 179 VAL A CA 1
ATOM 1501 C C . VAL A 1 179 ? -10.269 0.741 14.580 1.00 90.06 179 VAL A C 1
ATOM 1503 O O . VAL A 1 179 ? -9.840 1.693 13.932 1.00 90.06 179 VAL A O 1
ATOM 1506 N N . SER A 1 180 ? -9.675 0.280 15.683 1.00 89.56 180 SER A N 1
ATOM 1507 C CA . SER A 1 180 ? -8.418 0.818 16.209 1.00 89.56 180 SER A CA 1
ATOM 1508 C C . SER A 1 180 ? -7.303 0.737 15.167 1.00 89.56 180 SER A C 1
ATOM 1510 O O . SER A 1 180 ? -6.689 1.751 14.842 1.00 89.56 180 SER A O 1
ATOM 1512 N N . GLU A 1 181 ? -7.095 -0.441 14.569 1.00 92.44 181 GLU A N 1
ATOM 1513 C CA . GLU A 1 181 ? -6.037 -0.672 13.578 1.00 92.44 181 GLU A CA 1
ATOM 1514 C C . GLU A 1 181 ? -6.195 0.220 12.338 1.00 92.44 181 GLU A C 1
ATOM 1516 O O . GLU A 1 181 ? -5.228 0.818 11.867 1.00 92.44 181 GLU A O 1
ATOM 1521 N N . VAL A 1 182 ? -7.420 0.376 11.824 1.00 92.94 182 VAL A N 1
ATOM 1522 C CA . VAL A 1 182 ? -7.700 1.253 10.676 1.00 92.94 182 VAL A CA 1
ATOM 1523 C C . VAL A 1 182 ? -7.485 2.722 11.039 1.00 92.94 182 VAL A C 1
ATOM 1525 O O . VAL A 1 182 ? -6.853 3.448 10.272 1.00 92.94 182 VAL A O 1
ATOM 1528 N N . VAL A 1 183 ? -7.971 3.173 12.200 1.00 90.81 183 VAL A N 1
ATOM 1529 C CA . VAL A 1 183 ? -7.774 4.556 12.664 1.00 90.81 183 VAL A CA 1
ATOM 1530 C C . VAL A 1 183 ? -6.286 4.854 12.834 1.00 90.81 183 VAL A C 1
ATOM 1532 O O . VAL A 1 183 ? -5.819 5.883 12.348 1.00 90.81 183 VAL A O 1
ATOM 1535 N N . HIS A 1 184 ? -5.531 3.953 13.465 1.00 90.56 184 HIS A N 1
ATOM 1536 C CA . HIS A 1 184 ? -4.090 4.098 13.646 1.00 90.56 184 HIS A CA 1
ATOM 1537 C C . HIS A 1 184 ? -3.343 4.103 12.311 1.00 90.56 184 HIS A C 1
ATOM 1539 O O . HIS A 1 184 ? -2.541 5.006 12.082 1.00 90.56 184 HIS A O 1
ATOM 1545 N N . ALA A 1 185 ? -3.664 3.195 11.387 1.00 93.56 185 ALA A N 1
ATOM 1546 C CA . ALA A 1 185 ? -3.052 3.178 10.063 1.00 93.56 185 ALA A CA 1
ATOM 1547 C C . ALA A 1 185 ? -3.326 4.479 9.289 1.00 93.56 185 ALA A C 1
ATOM 1549 O O . ALA A 1 185 ? -2.412 5.084 8.728 1.00 93.56 185 ALA A O 1
ATOM 1550 N N . LEU A 1 186 ? -4.573 4.959 9.271 1.00 92.06 186 LEU A N 1
ATOM 1551 C CA . LEU A 1 186 ? -4.928 6.214 8.601 1.00 92.06 186 LEU A CA 1
ATOM 1552 C C . LEU A 1 186 ? -4.241 7.418 9.249 1.00 92.06 186 LEU A C 1
ATOM 1554 O O . LEU A 1 186 ? -3.700 8.273 8.543 1.00 92.06 186 LEU A O 1
ATOM 1558 N N . GLN A 1 187 ? -4.220 7.469 10.582 1.00 90.12 187 GLN A N 1
ATOM 1559 C CA . GLN A 1 187 ? -3.494 8.482 11.338 1.00 90.12 187 GLN A CA 1
ATOM 1560 C C . GLN A 1 187 ? -2.014 8.485 10.942 1.00 90.12 187 GLN A C 1
ATOM 1562 O O . GLN A 1 187 ? -1.465 9.541 10.618 1.00 90.12 187 GLN A O 1
ATOM 1567 N N . ASP A 1 188 ? -1.389 7.314 10.905 1.00 90.38 188 ASP A N 1
ATOM 1568 C CA . ASP A 1 188 ? 0.019 7.158 10.578 1.00 90.38 188 ASP A CA 1
ATOM 1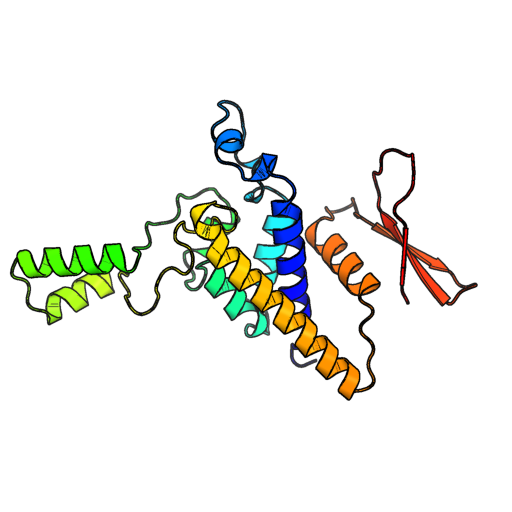569 C C . ASP A 1 188 ? 0.320 7.552 9.144 1.00 90.38 188 ASP A C 1
ATOM 1571 O O . ASP A 1 188 ? 1.333 8.198 8.913 1.00 90.38 188 ASP A O 1
ATOM 1575 N N . MET A 1 189 ? -0.529 7.237 8.172 1.00 91.56 189 MET A N 1
ATOM 1576 C CA . MET A 1 189 ? -0.229 7.543 6.773 1.00 91.56 189 MET A CA 1
ATOM 1577 C C . MET A 1 189 ? -0.556 8.998 6.407 1.00 91.56 189 MET A C 1
ATOM 1579 O O . MET A 1 189 ? 0.217 9.635 5.693 1.00 91.56 189 MET A O 1
ATOM 1583 N N . ALA A 1 190 ? -1.668 9.549 6.900 1.00 87.19 190 ALA A N 1
ATOM 1584 C CA . ALA A 1 190 ? -2.207 10.824 6.422 1.00 87.19 190 ALA A CA 1
ATOM 1585 C C . ALA A 1 190 ? -1.957 12.024 7.352 1.00 87.19 190 ALA A C 1
ATOM 1587 O O . ALA A 1 190 ? -2.086 13.165 6.907 1.00 87.19 190 ALA A O 1
ATOM 1588 N N . SER A 1 191 ? -1.574 11.811 8.617 1.00 86.56 191 SER A N 1
ATOM 1589 C CA . SER A 1 191 ? -1.319 12.933 9.533 1.00 86.56 191 SER A CA 1
ATOM 1590 C C . SER A 1 191 ? 0.012 13.619 9.247 1.00 86.56 191 SER A C 1
ATOM 1592 O O . SER A 1 191 ? 1.063 12.969 9.140 1.00 86.56 191 SER A O 1
ATOM 1594 N N . ALA A 1 192 ? -0.032 14.950 9.210 1.00 82.31 192 ALA A N 1
ATOM 1595 C CA . ALA A 1 192 ? 1.143 15.808 9.132 1.00 82.31 192 ALA A CA 1
ATOM 1596 C C . ALA A 1 192 ? 1.587 16.259 10.540 1.00 82.31 192 ALA A C 1
ATOM 1598 O O . ALA A 1 192 ? 0.772 16.277 11.469 1.00 82.31 192 ALA A O 1
ATOM 1599 N N . PRO A 1 193 ? 2.861 16.651 10.731 1.00 78.44 193 PRO A N 1
ATOM 1600 C CA . PRO A 1 193 ? 3.328 17.200 12.003 1.00 78.44 193 PRO A CA 1
ATOM 1601 C C . PRO A 1 193 ? 2.445 18.368 12.465 1.00 78.44 193 PRO A C 1
ATOM 1603 O O . PRO A 1 193 ? 2.227 19.324 11.723 1.00 78.44 193 PRO A O 1
ATOM 1606 N N . GLY A 1 194 ? 1.892 18.267 13.677 1.00 80.19 194 GLY A N 1
ATOM 1607 C CA . GLY A 1 194 ? 0.991 19.276 14.249 1.00 80.19 194 GLY A CA 1
ATOM 1608 C C . GLY A 1 194 ? -0.430 19.307 13.667 1.00 80.19 194 GLY A C 1
ATOM 1609 O O . GLY A 1 194 ? -1.229 20.137 14.091 1.00 80.19 194 GLY A O 1
ATOM 1610 N N . ARG A 1 195 ? -0.769 18.421 12.721 1.00 84.19 195 ARG A N 1
ATOM 1611 C CA . ARG A 1 195 ? -2.111 18.301 12.127 1.00 84.19 195 ARG A CA 1
ATOM 1612 C C . ARG A 1 195 ? -2.544 16.830 12.103 1.00 84.19 195 ARG A C 1
ATOM 1614 O O . ARG A 1 195 ? -2.398 16.168 11.071 1.00 84.19 195 ARG A O 1
ATOM 1621 N N . PRO A 1 196 ? -3.011 16.297 13.246 1.00 84.88 196 PRO A N 1
ATOM 1622 C CA . PRO A 1 196 ? -3.516 14.933 13.314 1.00 84.88 196 PRO A CA 1
ATOM 1623 C C . PRO A 1 196 ? -4.807 14.795 12.498 1.00 84.88 196 PRO A C 1
ATOM 1625 O O . PRO A 1 196 ? -5.664 15.677 12.549 1.00 84.88 196 PRO A O 1
ATOM 1628 N N . LEU A 1 197 ? -4.958 13.684 11.772 1.00 85.19 197 LEU A N 1
ATOM 1629 C CA . LEU A 1 197 ? -6.190 13.386 11.036 1.00 85.19 197 LEU A CA 1
ATOM 1630 C C . LEU A 1 197 ? -7.355 13.090 11.993 1.00 85.19 197 LEU A C 1
ATOM 1632 O O . LEU A 1 197 ? -8.482 13.514 11.752 1.00 85.19 197 LEU A O 1
ATOM 1636 N N . PHE A 1 198 ? -7.075 12.400 13.096 1.00 86.06 198 PHE A N 1
ATOM 1637 C CA . PHE A 1 198 ? -8.027 12.054 14.141 1.00 86.06 198 PHE A CA 1
ATOM 1638 C C . PHE A 1 198 ? -7.633 12.659 15.484 1.00 86.06 198 PHE A C 1
ATOM 1640 O O . PHE A 1 198 ? -6.462 12.702 15.861 1.00 86.06 198 PHE A O 1
ATOM 1647 N N . THR A 1 199 ? -8.642 13.047 16.257 1.00 86.00 199 THR A N 1
ATOM 1648 C CA . THR A 1 199 ? -8.515 13.291 17.696 1.00 86.00 199 THR A CA 1
ATOM 1649 C C . THR A 1 199 ? -9.167 12.148 18.454 1.00 86.00 199 THR A C 1
ATOM 1651 O O . THR A 1 199 ? -10.340 11.863 18.215 1.00 86.00 199 THR A O 1
ATOM 1654 N N . SER A 1 200 ? -8.435 11.518 19.370 1.00 83.44 200 SER A N 1
ATOM 1655 C CA . SER A 1 200 ? -8.960 10.460 20.235 1.00 83.44 200 SER A CA 1
ATOM 1656 C C . SER A 1 200 ? -9.357 11.013 21.603 1.00 83.44 200 SER A C 1
ATOM 1658 O O . SER A 1 200 ? -8.564 11.723 22.225 1.00 83.44 200 SER A O 1
ATOM 1660 N N . LYS A 1 201 ? -10.536 10.643 22.102 1.00 85.94 201 LYS A N 1
ATOM 1661 C CA . LYS A 1 201 ? -10.959 10.872 23.491 1.00 85.94 201 LYS A CA 1
ATOM 1662 C C . LYS A 1 201 ? -11.322 9.546 24.146 1.00 85.94 201 LYS A C 1
ATOM 1664 O O . LYS A 1 201 ? -11.907 8.690 23.491 1.00 85.94 201 LYS A O 1
ATOM 1669 N N . TRP A 1 202 ? -10.963 9.380 25.412 1.00 82.31 202 TRP A N 1
ATOM 1670 C CA . TRP A 1 202 ? -11.417 8.246 26.213 1.00 82.31 202 TRP A CA 1
ATOM 1671 C C . TRP A 1 202 ? -12.792 8.561 26.798 1.00 82.31 202 TRP A C 1
ATOM 1673 O O . TRP A 1 202 ? -12.991 9.655 27.328 1.00 82.31 202 TRP A O 1
ATOM 1683 N N . ASP A 1 203 ? -13.730 7.631 26.662 1.00 80.69 203 ASP A N 1
ATOM 1684 C CA . ASP A 1 203 ? -15.046 7.701 27.284 1.00 80.69 203 ASP A CA 1
ATOM 1685 C C . ASP A 1 203 ? -15.070 6.756 28.490 1.00 80.69 203 ASP A C 1
ATOM 1687 O O . ASP A 1 203 ? -15.246 5.545 28.355 1.00 80.69 203 ASP A O 1
ATOM 1691 N N . GLU A 1 204 ? -14.868 7.324 29.681 1.00 78.06 204 GLU A N 1
ATOM 1692 C CA . GLU A 1 204 ? -14.849 6.578 30.945 1.00 78.06 204 GLU A CA 1
ATOM 1693 C C . GLU A 1 204 ? -16.192 5.907 31.256 1.00 78.06 204 GLU A C 1
ATOM 1695 O O . GLU A 1 204 ? -16.223 4.899 31.954 1.00 78.06 204 GLU A O 1
ATOM 1700 N N . SER A 1 205 ? -17.304 6.439 30.732 1.00 80.50 205 SER A N 1
ATOM 1701 C CA . SER A 1 205 ? -18.643 5.920 31.039 1.00 80.50 205 SER A CA 1
ATOM 1702 C C . SER A 1 205 ? -18.943 4.609 30.317 1.00 80.50 205 SER A C 1
ATOM 1704 O O . SER A 1 205 ? -19.787 3.836 30.766 1.00 80.50 205 SER A O 1
ATOM 1706 N N . PHE A 1 206 ? -18.269 4.358 29.195 1.00 69.94 206 PHE A N 1
ATOM 1707 C CA . PHE A 1 206 ? -18.568 3.231 28.314 1.00 69.94 206 PHE A CA 1
ATOM 1708 C C . PHE A 1 206 ? -17.339 2.398 27.927 1.00 69.94 206 PHE A C 1
ATOM 1710 O O . PHE A 1 206 ? -17.473 1.467 27.127 1.00 69.94 206 PHE A O 1
ATOM 1717 N N . ASP A 1 207 ? -16.174 2.705 28.506 1.00 81.62 207 ASP A N 1
ATOM 1718 C CA . ASP A 1 207 ? -14.922 1.955 28.351 1.00 81.62 207 ASP A CA 1
ATOM 1719 C C . ASP A 1 207 ? -14.529 1.770 26.871 1.00 81.62 207 ASP A C 1
ATOM 1721 O O . ASP A 1 207 ? -14.350 0.656 26.372 1.00 81.62 207 ASP A O 1
ATOM 1725 N N . TYR A 1 208 ? -14.485 2.885 26.129 1.00 82.44 208 TYR A N 1
ATOM 1726 C CA . TYR A 1 208 ? -14.019 2.926 24.739 1.00 82.44 208 TYR A CA 1
ATOM 1727 C C . TYR A 1 208 ? -13.291 4.238 24.398 1.00 82.44 208 TYR A C 1
ATOM 1729 O O . TYR A 1 208 ? -13.512 5.292 24.997 1.00 82.44 208 TYR A O 1
ATOM 1737 N N . ARG A 1 209 ? -12.453 4.205 23.355 1.00 83.06 209 ARG A N 1
ATOM 1738 C CA . ARG A 1 209 ? -11.924 5.378 22.644 1.00 83.06 209 ARG A CA 1
ATOM 1739 C C . ARG A 1 209 ? -12.878 5.831 21.548 1.00 83.06 209 ARG A C 1
ATOM 1741 O O . ARG A 1 209 ? -13.371 5.035 20.751 1.00 83.06 209 ARG A O 1
ATOM 1748 N N . LEU A 1 210 ? -13.089 7.139 21.480 1.00 86.56 210 LEU A N 1
ATOM 1749 C CA . LEU A 1 210 ? -13.774 7.824 20.394 1.00 86.56 210 LEU A CA 1
ATOM 1750 C C . LEU A 1 210 ? -12.735 8.548 19.532 1.00 86.56 210 LEU A C 1
ATOM 1752 O O . LEU A 1 210 ? -12.125 9.514 19.992 1.00 86.56 210 LEU A O 1
ATOM 1756 N N . ALA A 1 211 ? -12.533 8.099 18.294 1.00 86.19 211 ALA A N 1
ATOM 1757 C CA . ALA A 1 211 ? -11.757 8.829 17.294 1.00 86.19 211 ALA A CA 1
ATOM 1758 C C . ALA A 1 211 ? -12.680 9.693 16.436 1.00 86.19 211 ALA A C 1
ATOM 1760 O O . ALA A 1 211 ? -13.588 9.179 15.788 1.00 86.19 211 ALA A O 1
ATOM 1761 N N . THR A 1 212 ? -12.411 10.995 16.396 1.00 86.56 212 THR A N 1
ATOM 1762 C CA . THR A 1 212 ? -13.138 11.963 15.568 1.00 86.56 212 THR A CA 1
ATOM 1763 C C . THR A 1 212 ? -12.227 12.489 14.471 1.00 86.56 212 THR A C 1
ATOM 1765 O O . THR A 1 212 ? -11.166 13.043 14.773 1.00 86.56 212 THR A O 1
ATOM 1768 N N . MET A 1 213 ? -12.635 12.327 13.212 1.00 84.38 213 MET A N 1
ATOM 1769 C CA . MET A 1 213 ? -11.893 12.841 12.060 1.00 84.38 213 MET A CA 1
ATOM 1770 C C . MET A 1 213 ? -11.988 14.370 11.987 1.00 84.38 213 MET A C 1
ATOM 1772 O O . MET A 1 213 ? -13.069 14.947 12.116 1.00 84.38 213 MET A O 1
ATOM 1776 N N . GLN A 1 214 ? -10.854 15.026 11.766 1.00 80.19 214 GLN A N 1
ATOM 1777 C CA . GLN A 1 214 ? -10.732 16.476 11.653 1.00 80.19 214 GLN A CA 1
ATOM 1778 C C . GLN A 1 214 ? -10.980 16.927 10.203 1.00 80.19 214 GLN A C 1
ATOM 1780 O O . GLN A 1 214 ? -10.481 16.310 9.266 1.00 80.19 214 GLN A O 1
ATOM 1785 N N . GLY A 1 215 ? -11.721 18.025 10.009 1.00 67.50 215 GLY A N 1
ATOM 1786 C CA . GLY A 1 215 ? -11.845 18.690 8.700 1.00 67.50 215 GLY A CA 1
ATOM 1787 C C . GLY A 1 215 ? -13.025 18.280 7.804 1.00 67.50 215 GLY A C 1
ATOM 1788 O O . GLY A 1 215 ? -13.029 18.642 6.631 1.00 67.50 215 GLY A O 1
ATOM 1789 N N . GLY A 1 216 ? -14.032 17.564 8.319 1.00 57.88 216 GLY A N 1
ATOM 1790 C CA . GLY A 1 216 ? -15.307 17.386 7.603 1.00 57.88 216 GLY A CA 1
ATOM 1791 C C . GLY A 1 216 ? -16.062 18.715 7.440 1.00 57.88 216 GLY A C 1
ATOM 1792 O O . GLY A 1 216 ? -15.892 19.618 8.257 1.00 57.88 216 GLY A O 1
ATOM 1793 N N . SER A 1 217 ? -16.917 18.832 6.417 1.00 54.06 217 SER A N 1
ATOM 1794 C CA . SER A 1 217 ? -17.716 20.023 6.051 1.00 54.06 217 SER A CA 1
ATOM 1795 C C . SER A 1 217 ? -18.772 20.461 7.087 1.00 54.06 217 SER A C 1
ATOM 1797 O O . SER A 1 217 ? -19.750 21.113 6.744 1.00 54.06 217 SER A O 1
ATOM 1799 N N . GLY A 1 218 ? -18.601 20.119 8.364 1.00 52.12 218 GLY A N 1
ATOM 1800 C CA . GLY A 1 218 ? -19.490 20.513 9.456 1.00 52.12 218 GLY A CA 1
ATOM 1801 C C . GLY A 1 218 ? -20.818 19.756 9.523 1.00 52.12 218 GLY A C 1
ATOM 1802 O O . GLY A 1 218 ? -21.467 19.820 10.560 1.00 52.12 218 GLY A O 1
ATOM 1803 N N . GLU A 1 219 ? -21.211 19.009 8.486 1.00 52.72 219 GLU A N 1
ATOM 1804 C CA . GLU A 1 219 ? -22.530 18.362 8.469 1.00 52.72 219 GLU A CA 1
ATOM 1805 C C . GLU A 1 219 ? -22.606 17.123 9.371 1.00 52.72 219 GLU A C 1
ATOM 1807 O O . GLU A 1 219 ? -23.619 16.952 10.039 1.00 52.72 219 GLU A O 1
ATOM 1812 N N . LEU A 1 220 ? -21.533 16.327 9.504 1.00 50.62 220 LEU A N 1
ATOM 1813 C CA . LEU A 1 220 ? -21.401 15.269 10.521 1.00 50.62 220 LEU A CA 1
ATOM 1814 C C . LEU A 1 220 ? -19.912 14.980 10.822 1.00 50.62 220 LEU A C 1
ATOM 1816 O O . LEU A 1 220 ? -19.149 14.705 9.892 1.00 50.62 220 LEU A O 1
ATOM 1820 N N . PRO A 1 221 ? -19.457 14.996 12.091 1.00 63.44 221 PRO A N 1
ATOM 1821 C CA . PRO A 1 221 ? -18.131 14.495 12.435 1.00 63.44 221 PRO A CA 1
ATOM 1822 C C . PRO A 1 221 ? -18.101 12.969 12.282 1.00 63.44 221 PRO A C 1
ATOM 1824 O O . PRO A 1 221 ? -18.821 12.252 12.979 1.00 63.44 221 PRO A O 1
ATOM 1827 N N . TYR A 1 222 ? -17.244 12.458 11.394 1.00 75.62 222 TYR A N 1
ATOM 1828 C CA . TYR A 1 222 ? -16.996 11.020 11.284 1.00 75.62 222 TYR A CA 1
ATOM 1829 C C . TYR A 1 222 ? -16.345 10.537 12.582 1.00 75.62 222 TYR A C 1
ATOM 1831 O O . TYR A 1 222 ? -15.199 10.890 12.883 1.00 75.62 222 TYR A O 1
ATOM 1839 N N . THR A 1 223 ? -17.114 9.791 13.376 1.00 82.00 223 THR A N 1
ATOM 1840 C CA . THR A 1 223 ? -16.718 9.313 14.701 1.00 82.00 223 THR A CA 1
ATOM 1841 C C . THR A 1 223 ? -16.707 7.794 14.742 1.00 82.00 223 THR A C 1
ATOM 1843 O O . THR A 1 223 ? -17.631 7.132 14.275 1.00 82.00 223 THR A O 1
ATOM 1846 N N . PHE A 1 224 ? -15.641 7.244 15.311 1.00 84.94 224 PHE A N 1
ATOM 1847 C CA . PHE A 1 224 ? -15.401 5.811 15.386 1.00 84.94 224 PHE A CA 1
ATOM 1848 C C . PHE A 1 224 ? -15.180 5.422 16.842 1.00 84.94 224 PHE A C 1
ATOM 1850 O O . PHE A 1 224 ? -14.398 6.065 17.544 1.00 84.94 224 PHE A O 1
ATOM 1857 N N . ARG A 1 225 ? -15.877 4.379 17.294 1.00 85.56 225 ARG A N 1
ATOM 1858 C CA . ARG A 1 225 ? -15.715 3.810 18.634 1.00 85.56 225 ARG A CA 1
ATOM 1859 C C . ARG A 1 225 ? -14.865 2.557 18.543 1.00 85.56 225 ARG A C 1
ATOM 1861 O O . ARG A 1 225 ? -15.131 1.705 17.699 1.00 85.56 225 ARG A O 1
ATOM 1868 N N . TYR A 1 226 ? -13.878 2.447 19.415 1.00 81.19 226 TYR A N 1
ATOM 1869 C CA . TYR A 1 226 ? -13.021 1.274 19.513 1.00 81.19 226 TYR A CA 1
ATOM 1870 C C . TYR A 1 226 ? -12.523 1.111 20.945 1.00 81.19 226 TYR A C 1
ATOM 1872 O O . TYR A 1 226 ? -12.365 2.100 21.649 1.00 81.19 226 TYR A O 1
ATOM 1880 N N . ARG A 1 227 ? -12.308 -0.126 21.387 1.00 67.50 227 ARG A N 1
ATOM 1881 C CA . ARG A 1 227 ? -11.692 -0.423 22.688 1.00 67.50 227 ARG A CA 1
ATOM 1882 C C . ARG A 1 227 ? -10.170 -0.323 22.643 1.00 67.50 227 ARG A C 1
ATOM 1884 O O . ARG A 1 227 ? -9.593 -0.723 21.608 1.00 67.50 227 ARG A O 1
#

Organism: NCBI:txid1448316

Sequence (227 aa):
DRGWNQVFQAALHFYLALNILFCFPELWDPTSREARNKKKSEEYRGTLMYQKTVRTWTLEGSNNEVPRYPHRQFFGLEDHFHQSAFLNCSTVAGFQPDVTDTARVELYLRMKGLPQELVWQITALADYDSQRPRRLPIPHDPLHRDNHRALRQYLTFCWQIMVRCNMLAQEVGIEINWVSEVVHALQDMASAPGRPLFTSKWDESFDYRLATMQGGSGELPYTFRYR